Protein AF-0000000074023869 (afdb_homodimer)

Secondary structure (DSSP, 8-state):
-HHHHHHHHHHHHHHHHHHHHHHHHHHHIIIIIHHHHHHHHTSEESEEEEE-HHHHHHH-HHHHHHTTT-GGGS-HHHHHHHHHHHHHHHHHHHHHHHTSSHHHHHHHHHHHHHHHHHIIIIIS-GGGSHHHH--TTSS-TT-IIIIIIHHHHHHHHHHHHH-S-SSSHHHHHHHT-/-HHHHHHHHHHHHHHHHHHHHHHHHHHHIIIIIHHHHHHHHTSEESEEEEE-HHHHHHH-HHHHHHTTT-GGGS-HHHHHHHHHHHHHHHHHHHHHHHTSSHHHHHHHHHHHHHHHHHIIIIIS-GGGSHHHH--TTSS-TT-IIIIIIHHHHHHHHHHHHH-S-SSSHHHHHHHT-

InterPro domains:
  IPR032808 DoxX family [PF07681] (24-115)

Structure (mmCIF, N/CA/C/O backbone):
data_AF-0000000074023869-model_v1
#
loop_
_entity.id
_entity.type
_entity.pdbx_description
1 polymer DoxX
#
loop_
_atom_site.group_PDB
_atom_site.id
_atom_site.type_symbol
_atom_site.label_atom_id
_atom_site.label_alt_id
_atom_site.label_comp_id
_atom_site.label_asym_id
_atom_site.label_entity_id
_atom_site.label_seq_id
_atom_site.pdbx_PDB_ins_code
_atom_site.Cartn_x
_atom_site.Cartn_y
_atom_site.Cartn_z
_atom_site.occupancy
_atom_site.B_iso_or_equiv
_atom_site.auth_seq_id
_atom_site.auth_comp_id
_atom_site.auth_asym_id
_atom_site.auth_atom_id
_atom_site.pdbx_PDB_model_num
ATOM 1 N N . MET A 1 1 ? -28.094 16.984 14.188 1 59.75 1 MET A N 1
ATOM 2 C CA . MET A 1 1 ? -26.672 16.922 13.883 1 59.75 1 MET A CA 1
ATOM 3 C C . MET A 1 1 ? -26.172 15.484 13.852 1 59.75 1 MET A C 1
ATOM 5 O O . MET A 1 1 ? -25.5 15.07 12.914 1 59.75 1 MET A O 1
ATOM 9 N N . ILE A 1 2 ? -26.75 14.789 14.742 1 75.12 2 ILE A N 1
ATOM 10 C CA . ILE A 1 2 ? -26.391 13.375 14.852 1 75.12 2 ILE A CA 1
ATOM 11 C C . ILE A 1 2 ? -27.062 12.594 13.727 1 75.12 2 ILE A C 1
ATOM 13 O O . ILE A 1 2 ? -26.422 11.734 13.102 1 75.12 2 ILE A O 1
ATOM 17 N N . ALA A 1 3 ? -28.172 13.148 13.305 1 84 3 ALA A N 1
ATOM 18 C CA . ALA A 1 3 ? -28.906 12.43 12.266 1 84 3 ALA A CA 1
ATOM 19 C C . ALA A 1 3 ? -28.234 12.617 10.906 1 84 3 ALA A C 1
ATOM 21 O O . ALA A 1 3 ? -28.141 11.672 10.117 1 84 3 ALA A O 1
ATOM 22 N N . LEU A 1 4 ? -27.891 13.82 10.711 1 88.44 4 LEU A N 1
ATOM 23 C CA . LEU A 1 4 ? -27.219 14.125 9.445 1 88.44 4 LEU A CA 1
ATOM 24 C C . LEU A 1 4 ? -25.891 13.375 9.336 1 88.44 4 LEU A C 1
ATOM 26 O O . LEU A 1 4 ? -25.562 12.836 8.281 1 88.44 4 LEU A O 1
ATOM 30 N N . TYR A 1 5 ? -25.141 13.359 10.328 1 85.62 5 TYR A N 1
ATOM 31 C CA . TYR A 1 5 ? -23.875 12.633 10.336 1 85.62 5 TYR A CA 1
ATOM 32 C C . TYR A 1 5 ? -24.094 11.156 10.039 1 85.62 5 TYR A C 1
ATOM 34 O O . TYR A 1 5 ? -23.375 10.562 9.234 1 85.62 5 TYR A O 1
ATOM 42 N N . ASP A 1 6 ? -25.094 10.602 10.656 1 87.38 6 ASP A N 1
ATOM 43 C CA . ASP A 1 6 ? -25.375 9.18 10.461 1 87.38 6 ASP A CA 1
ATOM 44 C C . ASP A 1 6 ? -25.766 8.891 9.016 1 87.38 6 ASP A C 1
ATOM 46 O O . ASP A 1 6 ? -25.391 7.859 8.453 1 87.38 6 ASP A O 1
ATOM 50 N N . ARG A 1 7 ? -26.469 9.812 8.477 1 92.69 7 ARG A N 1
ATOM 51 C CA . ARG A 1 7 ? -26.891 9.641 7.09 1 92.69 7 ARG A CA 1
ATOM 52 C C . ARG A 1 7 ? -25.688 9.68 6.148 1 92.69 7 ARG A C 1
ATOM 54 O O . ARG A 1 7 ? -25.578 8.859 5.238 1 92.69 7 ARG A O 1
ATOM 61 N N . ILE A 1 8 ? -24.859 10.656 6.387 1 93 8 ILE A N 1
ATOM 62 C CA . ILE A 1 8 ? -23.672 10.797 5.547 1 93 8 ILE A CA 1
ATOM 63 C C . ILE A 1 8 ? -22.75 9.586 5.734 1 93 8 ILE A C 1
ATOM 65 O O . ILE A 1 8 ? -22.281 9.008 4.758 1 93 8 ILE A O 1
ATOM 69 N N . ALA A 1 9 ? -22.578 9.18 6.945 1 91.19 9 ALA A N 1
ATOM 70 C CA . ALA A 1 9 ? -21.75 8.031 7.254 1 91.19 9 ALA A CA 1
ATOM 71 C C . ALA A 1 9 ? -22.281 6.762 6.59 1 91.19 9 ALA A C 1
ATOM 73 O O . ALA A 1 9 ? -21.516 5.957 6.059 1 91.19 9 ALA A O 1
ATOM 74 N N . ASN A 1 10 ? -23.578 6.617 6.625 1 91.88 10 ASN A N 1
ATOM 75 C CA . ASN A 1 10 ? -24.203 5.449 6.008 1 91.88 10 ASN A CA 1
ATOM 76 C C . ASN A 1 10 ? -24.047 5.473 4.488 1 91.88 10 ASN A C 1
ATOM 78 O O . ASN A 1 10 ? -23.828 4.434 3.865 1 91.88 10 ASN A O 1
ATOM 82 N N . ALA A 1 11 ? -24.203 6.625 3.949 1 94.56 11 ALA A N 1
ATOM 83 C CA . ALA A 1 11 ? -24.031 6.766 2.504 1 94.56 11 ALA A CA 1
ATOM 84 C C . ALA A 1 11 ? -22.594 6.461 2.088 1 94.56 11 ALA A C 1
ATOM 86 O O . ALA A 1 11 ? -22.359 5.805 1.071 1 94.56 11 ALA A O 1
ATOM 87 N N . LEU A 1 12 ? -21.672 6.934 2.84 1 94.44 12 LEU A N 1
ATOM 88 C CA . LEU A 1 12 ? -20.266 6.664 2.572 1 94.44 12 LEU A CA 1
ATOM 89 C C . LEU A 1 12 ? -19.969 5.176 2.701 1 94.44 12 LEU A C 1
ATOM 91 O O . LEU A 1 12 ? -19.297 4.598 1.843 1 94.44 12 LEU A O 1
ATOM 95 N N . ASN A 1 13 ? -20.516 4.605 3.711 1 91.88 13 ASN A N 1
ATOM 96 C CA . ASN A 1 13 ? -20.328 3.172 3.906 1 91.88 13 ASN A CA 1
ATOM 97 C C . ASN A 1 13 ? -20.891 2.363 2.742 1 91.88 13 ASN A C 1
ATOM 99 O O . ASN A 1 13 ? -20.266 1.395 2.297 1 91.88 13 ASN A O 1
ATOM 103 N N . ALA A 1 14 ? -22 2.752 2.256 1 93.12 14 ALA A N 1
ATOM 104 C CA . ALA A 1 14 ? -22.609 2.08 1.113 1 93.12 14 ALA A CA 1
ATOM 105 C C . ALA A 1 14 ? -21.766 2.264 -0.148 1 93.12 14 ALA A C 1
ATOM 107 O O . ALA A 1 14 ? -21.609 1.33 -0.937 1 93.12 14 ALA A O 1
ATOM 108 N N . SER A 1 15 ? -21.234 3.402 -0.323 1 95.94 15 SER A N 1
ATOM 109 C CA . SER A 1 15 ? -20.422 3.684 -1.497 1 95.94 15 SER A CA 1
ATOM 110 C C . SER A 1 15 ? -19.141 2.857 -1.487 1 95.94 15 SER A C 1
ATOM 112 O O . SER A 1 15 ? -18.594 2.537 -2.545 1 95.94 15 SER A O 1
ATOM 114 N N . ALA A 1 16 ? -18.688 2.506 -0.304 1 96.62 16 ALA A N 1
ATOM 115 C CA . ALA A 1 16 ? -17.469 1.717 -0.149 1 96.62 16 ALA A CA 1
ATOM 116 C C . ALA A 1 16 ? -17.609 0.363 -0.841 1 96.62 16 ALA A C 1
ATOM 118 O O . ALA A 1 16 ? -16.609 -0.21 -1.29 1 96.62 16 ALA A O 1
ATOM 119 N N . ASN A 1 17 ? -18.812 -0.118 -0.999 1 95.12 17 ASN A N 1
ATOM 120 C CA . ASN A 1 17 ? -19.047 -1.423 -1.609 1 95.12 17 ASN A CA 1
ATOM 121 C C . ASN A 1 17 ? -18.625 -1.437 -3.076 1 95.12 17 ASN A C 1
ATOM 123 O O . ASN A 1 17 ? -18.219 -2.475 -3.602 1 95.12 17 ASN A O 1
ATOM 127 N N . GLY A 1 18 ? -18.75 -0.363 -3.711 1 97.06 18 GLY A N 1
ATOM 128 C CA . GLY A 1 18 ? -18.328 -0.262 -5.102 1 97.06 18 GLY A CA 1
ATOM 129 C C . GLY A 1 18 ? -16.953 0.351 -5.27 1 97.06 18 GLY A C 1
ATOM 130 O O . GLY A 1 18 ? -16.156 -0.116 -6.082 1 97.06 18 GLY A O 1
ATOM 131 N N . ILE A 1 19 ? -16.688 1.328 -4.473 1 98.5 19 ILE A N 1
ATOM 132 C CA . ILE A 1 19 ? -15.492 2.146 -4.676 1 98.5 19 ILE A CA 1
ATOM 133 C C . ILE A 1 19 ? -14.25 1.37 -4.242 1 98.5 19 ILE A C 1
ATOM 135 O O . ILE A 1 19 ? -13.25 1.325 -4.969 1 98.5 19 ILE A O 1
ATOM 139 N N . LEU A 1 20 ? -14.289 0.721 -3.119 1 98.75 20 LEU A N 1
ATOM 140 C CA . LEU A 1 20 ? -13.078 0.145 -2.543 1 98.75 20 LEU A CA 1
ATOM 141 C C . LEU A 1 20 ? -12.57 -1.021 -3.389 1 98.75 20 LEU A C 1
ATOM 143 O O . LEU A 1 20 ? -11.383 -1.088 -3.717 1 98.75 20 LEU A O 1
ATOM 147 N N . PRO A 1 21 ? -13.492 -1.963 -3.762 1 98.56 21 PRO A N 1
ATOM 148 C CA . PRO A 1 21 ? -12.969 -3.039 -4.602 1 98.56 21 PRO A CA 1
ATOM 149 C C . PRO A 1 21 ? -12.484 -2.543 -5.965 1 98.56 21 PRO A C 1
ATOM 151 O O . PRO A 1 21 ? -11.484 -3.041 -6.488 1 98.56 21 PRO A O 1
ATOM 154 N N . THR A 1 22 ? -13.164 -1.577 -6.559 1 98.75 22 THR A N 1
ATOM 155 C CA . THR A 1 22 ? -12.742 -1.018 -7.836 1 98.75 22 THR A CA 1
ATOM 156 C C . THR A 1 22 ? -11.391 -0.326 -7.711 1 98.75 22 THR A C 1
ATOM 158 O O . THR A 1 22 ? -10.508 -0.518 -8.547 1 98.75 22 THR A O 1
ATOM 161 N N . LEU A 1 23 ? -11.234 0.45 -6.6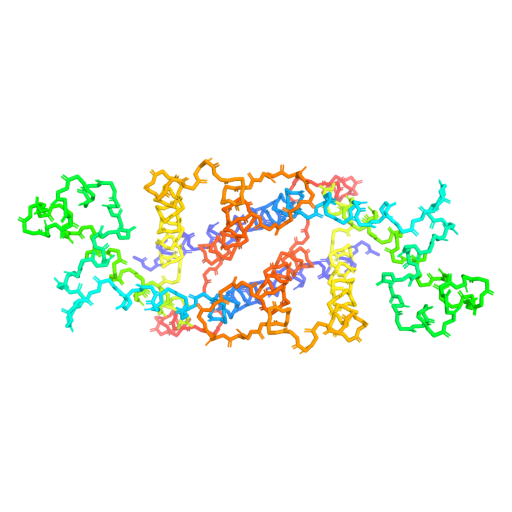6 1 98.81 23 LEU A N 1
ATOM 162 C CA . LEU A 1 23 ? -9.969 1.127 -6.398 1 98.81 23 LEU A CA 1
ATOM 163 C C . LEU A 1 23 ? -8.852 0.118 -6.164 1 98.81 23 LEU A C 1
ATOM 165 O O . LEU A 1 23 ? -7.746 0.281 -6.684 1 98.81 23 LEU A O 1
ATOM 169 N N . ALA A 1 24 ? -9.102 -0.892 -5.348 1 98.88 24 ALA A N 1
ATOM 170 C CA . ALA A 1 24 ? -8.117 -1.925 -5.051 1 98.88 24 ALA A CA 1
ATOM 171 C C . ALA A 1 24 ? -7.648 -2.625 -6.324 1 98.88 24 ALA A C 1
ATOM 173 O O . ALA A 1 24 ? -6.449 -2.828 -6.527 1 98.88 24 ALA A O 1
ATOM 174 N N . ARG A 1 25 ? -8.625 -2.967 -7.184 1 98.94 25 ARG A N 1
ATOM 175 C CA . ARG A 1 25 ? -8.266 -3.635 -8.43 1 98.94 25 ARG A CA 1
ATOM 176 C C . ARG A 1 25 ? -7.484 -2.703 -9.344 1 98.94 25 ARG A C 1
ATOM 178 O O . ARG A 1 25 ? -6.559 -3.137 -10.039 1 98.94 25 ARG A O 1
ATOM 185 N N . PHE A 1 26 ? -7.836 -1.473 -9.414 1 98.88 26 PHE A N 1
ATOM 186 C CA . PHE A 1 26 ? -7.125 -0.518 -10.25 1 98.88 26 PHE A CA 1
ATOM 187 C C . PHE A 1 26 ? -5.688 -0.344 -9.773 1 98.88 26 PHE A C 1
ATOM 189 O O . PHE A 1 26 ? -4.75 -0.394 -10.57 1 98.88 26 PHE A O 1
ATOM 196 N N . VAL A 1 27 ? -5.516 -0.101 -8.461 1 98.88 27 VAL A N 1
ATOM 197 C CA . VAL A 1 27 ? -4.176 0.099 -7.914 1 98.88 27 VAL A CA 1
ATOM 198 C C . VAL A 1 27 ? -3.344 -1.165 -8.109 1 98.88 27 VAL A C 1
ATOM 200 O O . VAL A 1 27 ? -2.16 -1.088 -8.453 1 98.88 27 VAL A O 1
ATOM 203 N N . PHE A 1 28 ? -3.959 -2.35 -7.902 1 98.94 28 PHE A N 1
ATOM 204 C CA . PHE A 1 28 ? -3.275 -3.609 -8.172 1 98.94 28 PHE A CA 1
ATOM 205 C C . PHE A 1 28 ? -2.811 -3.674 -9.617 1 98.94 28 PHE A C 1
ATOM 207 O O . PHE A 1 28 ? -1.644 -3.967 -9.891 1 98.94 28 PHE A O 1
ATOM 214 N N . ALA A 1 29 ? -3.723 -3.416 -10.547 1 98.94 29 ALA A N 1
ATOM 215 C CA . ALA A 1 29 ? -3.391 -3.477 -11.969 1 98.94 29 ALA A CA 1
ATOM 216 C C . ALA A 1 29 ? -2.268 -2.504 -12.312 1 98.94 29 ALA A C 1
ATOM 218 O O . ALA A 1 29 ? -1.309 -2.867 -13 1 98.94 29 ALA A O 1
ATOM 219 N N . ALA A 1 30 ? -2.387 -1.336 -11.812 1 98.88 30 ALA A N 1
ATOM 220 C CA . ALA A 1 30 ? -1.456 -0.262 -12.148 1 98.88 30 ALA A CA 1
ATOM 221 C C . ALA A 1 30 ? -0.064 -0.548 -11.594 1 98.88 30 ALA A C 1
ATOM 223 O O . ALA A 1 30 ? 0.942 -0.179 -12.203 1 98.88 30 ALA A O 1
ATOM 224 N N . THR A 1 31 ? 0.006 -1.248 -10.461 1 98.81 31 THR A N 1
ATOM 225 C CA . THR A 1 31 ? 1.287 -1.305 -9.766 1 98.81 31 THR A CA 1
ATOM 226 C C . THR A 1 31 ? 1.868 -2.715 -9.82 1 98.81 31 THR A C 1
ATOM 228 O O . THR A 1 31 ? 3.088 -2.891 -9.773 1 98.81 31 THR A O 1
ATOM 231 N N . LEU A 1 32 ? 0.972 -3.742 -9.898 1 98.88 32 LEU A N 1
ATOM 232 C CA . LEU A 1 32 ? 1.497 -5.066 -9.578 1 98.88 32 LEU A CA 1
ATOM 233 C C . LEU A 1 32 ? 1.243 -6.043 -10.719 1 98.88 32 LEU A C 1
ATOM 235 O O . LEU A 1 32 ? 1.886 -7.094 -10.797 1 98.88 32 LEU A O 1
ATOM 239 N N . LEU A 1 33 ? 0.301 -5.715 -11.633 1 98.88 33 LEU A N 1
ATOM 240 C CA . LEU A 1 33 ? -0.034 -6.66 -12.688 1 98.88 33 LEU A CA 1
ATOM 241 C C . LEU A 1 33 ? 1.212 -7.059 -13.477 1 98.88 33 LEU A C 1
ATOM 243 O O . LEU A 1 33 ? 1.579 -8.234 -13.5 1 98.88 33 LEU A O 1
ATOM 247 N N . PHE A 1 34 ? 1.875 -6.086 -14.016 1 98.75 34 PHE A N 1
ATOM 248 C CA . PHE A 1 34 ? 2.998 -6.395 -14.891 1 98.75 34 PHE A CA 1
ATOM 249 C C . PHE A 1 34 ? 4.238 -6.754 -14.086 1 98.75 34 PHE A C 1
ATOM 251 O O . PHE A 1 34 ? 5.172 -7.363 -14.602 1 98.75 34 PHE A O 1
ATOM 258 N N . TYR A 1 35 ? 4.332 -6.383 -12.82 1 98.69 35 TYR A N 1
ATOM 259 C CA . TYR A 1 35 ? 5.371 -6.887 -11.93 1 98.69 35 TYR A CA 1
ATOM 260 C C . TYR A 1 35 ? 5.344 -8.406 -11.859 1 98.69 35 TYR A C 1
ATOM 262 O O . TYR A 1 35 ? 6.367 -9.062 -12.062 1 98.69 35 TYR A O 1
ATOM 270 N N . PHE A 1 36 ? 4.137 -8.945 -11.625 1 98.81 36 PHE A N 1
ATOM 271 C CA . PHE A 1 36 ? 4.008 -10.391 -11.492 1 98.81 36 PHE A CA 1
ATOM 272 C C . PHE A 1 36 ? 4.164 -11.078 -12.844 1 98.81 36 PHE A C 1
ATOM 274 O O . PHE A 1 36 ? 4.773 -12.148 -12.938 1 98.81 36 PHE A O 1
ATOM 281 N N . TRP A 1 37 ? 3.629 -10.516 -13.859 1 98.75 37 TRP A N 1
ATOM 282 C CA . TRP A 1 37 ? 3.736 -11.125 -15.18 1 98.75 37 TRP A CA 1
ATOM 283 C C . TRP A 1 37 ? 5.184 -11.133 -15.664 1 98.75 37 TRP A C 1
ATOM 285 O O . TRP A 1 37 ? 5.637 -12.094 -16.281 1 98.75 37 TRP A O 1
ATOM 295 N N . ASN A 1 38 ? 5.906 -10.039 -15.453 1 98.38 38 ASN A N 1
ATOM 296 C CA . ASN A 1 38 ? 7.328 -10 -15.789 1 98.38 38 ASN A CA 1
ATOM 297 C C . ASN A 1 38 ? 8.117 -11.039 -15 1 98.38 38 ASN A C 1
ATOM 299 O O . ASN A 1 38 ? 8.977 -11.727 -15.547 1 98.38 38 ASN A O 1
ATOM 303 N N . SER A 1 39 ? 7.863 -11.086 -13.727 1 98 39 SER A N 1
ATOM 304 C CA . SER A 1 39 ? 8.5 -12.102 -12.891 1 98 39 SER A CA 1
ATOM 305 C C . SER A 1 39 ? 8.242 -13.508 -13.43 1 98 39 SER A C 1
ATOM 307 O O . SER A 1 39 ? 9.164 -14.32 -13.523 1 98 39 SER A O 1
ATOM 309 N N . ALA A 1 40 ? 7 -13.797 -13.781 1 98.19 40 ALA A N 1
ATOM 310 C CA . ALA A 1 40 ? 6.648 -15.094 -14.352 1 98.19 40 ALA A CA 1
ATOM 311 C C . ALA A 1 40 ? 7.43 -15.359 -15.633 1 98.19 40 ALA A C 1
ATOM 313 O O . ALA A 1 40 ? 7.898 -16.469 -15.859 1 98.19 40 ALA A O 1
ATOM 314 N N . GLY A 1 41 ? 7.59 -14.352 -16.422 1 97.94 41 GLY A N 1
ATOM 315 C CA . GLY A 1 41 ? 8.258 -14.484 -17.719 1 97.94 41 GLY A CA 1
ATOM 316 C C . GLY A 1 41 ? 9.719 -14.883 -17.594 1 97.94 41 GLY A C 1
ATOM 317 O O . GLY A 1 41 ? 10.273 -15.508 -18.5 1 97.94 41 GLY A O 1
ATOM 318 N N . THR A 1 42 ? 10.328 -14.617 -16.531 1 97 42 THR A N 1
ATOM 319 C CA . THR A 1 42 ? 11.742 -14.922 -16.328 1 97 42 THR A CA 1
ATOM 320 C C . THR A 1 42 ? 11.922 -16.359 -15.844 1 97 42 THR A C 1
ATOM 322 O O . THR A 1 42 ? 13.055 -16.828 -15.719 1 97 42 THR A O 1
ATOM 325 N N . LYS A 1 43 ? 10.828 -17.094 -15.57 1 97.75 43 LYS A N 1
ATOM 326 C CA . LYS A 1 43 ? 10.961 -18.344 -14.828 1 97.75 43 LYS A CA 1
ATOM 327 C C . LYS A 1 43 ? 10.938 -19.547 -15.773 1 97.75 43 LYS A C 1
ATOM 329 O O . LYS A 1 43 ? 11.273 -20.656 -15.375 1 97.75 43 LYS A O 1
ATOM 334 N N . TRP A 1 44 ? 10.516 -19.234 -17.016 1 96.44 44 TRP A N 1
ATOM 335 C CA . TRP A 1 44 ? 10.32 -20.406 -17.859 1 96.44 44 TRP A CA 1
ATOM 336 C C . TRP A 1 44 ? 10.992 -20.234 -19.219 1 96.44 44 TRP A C 1
ATOM 338 O O . TRP A 1 44 ? 11.367 -19.109 -19.594 1 96.44 44 TRP A O 1
ATOM 348 N N . ASP A 1 45 ? 11.258 -21.375 -19.844 1 95.25 45 ASP A N 1
ATOM 349 C CA . ASP A 1 45 ? 11.875 -21.438 -21.172 1 95.25 45 ASP A CA 1
ATOM 350 C C . ASP A 1 45 ? 10.938 -22.078 -22.188 1 95.25 45 ASP A C 1
ATOM 352 O O . ASP A 1 45 ? 10.711 -23.281 -22.156 1 95.25 45 ASP A O 1
ATOM 356 N N . GLY A 1 46 ? 10.359 -21.266 -23.062 1 94.25 46 GLY A N 1
ATOM 357 C CA . GLY A 1 46 ? 9.453 -21.766 -24.094 1 94.25 46 GLY A CA 1
ATOM 358 C C . GLY A 1 46 ? 8 -21.781 -23.656 1 94.25 46 GLY A C 1
ATOM 359 O O . GLY A 1 46 ? 7.152 -21.141 -24.266 1 94.25 46 GLY A O 1
ATOM 360 N N . THR A 1 47 ? 7.773 -22.641 -22.578 1 96.19 47 THR A N 1
ATOM 361 C CA . THR A 1 47 ? 6.418 -22.719 -22.031 1 96.19 47 THR A CA 1
ATOM 362 C C . THR A 1 47 ? 6.426 -22.578 -20.516 1 96.19 47 THR A C 1
ATOM 364 O O . THR A 1 47 ? 7.449 -22.828 -19.875 1 96.19 47 THR A O 1
ATOM 367 N N . PRO A 1 48 ? 5.234 -22.297 -19.953 1 95.56 48 PRO A N 1
ATOM 368 C CA . PRO A 1 48 ? 5.156 -22.188 -18.484 1 95.56 48 PRO A CA 1
ATOM 369 C C . PRO A 1 48 ? 5.34 -23.547 -17.797 1 95.56 48 PRO A C 1
ATOM 371 O O . PRO A 1 48 ? 5.484 -23.594 -16.562 1 95.56 48 PRO A O 1
ATOM 374 N N . PHE A 1 49 ? 5.426 -24.625 -18.516 1 97.44 49 PHE A N 1
ATOM 375 C CA . PHE A 1 49 ? 5.59 -25.953 -17.938 1 97.44 49 PHE A CA 1
ATOM 376 C C . PHE A 1 49 ? 7.039 -26.406 -18.031 1 97.44 49 PHE A C 1
ATOM 378 O O . PHE A 1 49 ? 7.387 -27.5 -17.562 1 97.44 49 PHE A O 1
ATOM 385 N N . SER A 1 50 ? 7.859 -25.562 -18.625 1 97.44 50 SER A N 1
ATOM 386 C CA . SER A 1 50 ? 9.281 -25.844 -18.75 1 97.44 50 SER A CA 1
ATOM 387 C C . SER A 1 50 ? 10.117 -24.797 -18.016 1 97.44 50 SER A C 1
ATOM 389 O O . SER A 1 50 ? 10.695 -23.906 -18.625 1 97.44 50 SER A O 1
ATOM 391 N N . PRO A 1 51 ? 10.188 -24.969 -16.688 1 97.5 51 PRO A N 1
ATOM 392 C CA . PRO A 1 51 ? 10.961 -23.984 -15.93 1 97.5 51 PRO A CA 1
ATOM 393 C C . PRO A 1 51 ? 12.422 -23.922 -16.359 1 97.5 51 PRO A C 1
ATOM 395 O O . PRO A 1 51 ? 13.031 -24.953 -16.672 1 97.5 51 PRO A O 1
ATOM 398 N N . GLY A 1 52 ? 12.961 -22.719 -16.484 1 97.31 52 GLY A N 1
ATOM 399 C CA . GLY A 1 52 ? 14.383 -22.5 -16.734 1 97.31 52 GLY A CA 1
ATOM 400 C C . GLY A 1 52 ? 15.195 -22.344 -15.461 1 97.31 52 GLY A C 1
ATOM 401 O O . GLY A 1 52 ? 14.648 -22.406 -14.359 1 97.31 52 GLY A O 1
ATOM 402 N N . VAL A 1 53 ? 16.531 -22.203 -15.672 1 96.56 53 VAL A N 1
ATOM 403 C CA . VAL A 1 53 ? 17.438 -22.047 -14.547 1 96.56 53 VAL A CA 1
ATOM 404 C C . VAL A 1 53 ? 16.984 -20.891 -13.664 1 96.56 53 VAL A C 1
ATOM 406 O O . VAL A 1 53 ? 17.031 -20.984 -12.438 1 96.56 53 VAL A O 1
ATOM 409 N N . GLY A 1 54 ? 16.5 -19.859 -14.266 1 95.94 54 GLY A N 1
ATOM 410 C CA . GLY A 1 54 ? 16.031 -18.688 -13.531 1 95.94 54 GLY A CA 1
ATOM 411 C C . GLY A 1 54 ? 14.859 -18.984 -12.625 1 95.94 54 GLY A C 1
ATOM 412 O O . GLY A 1 54 ? 14.805 -18.5 -11.492 1 95.94 54 GLY A O 1
ATOM 413 N N . GLY A 1 55 ? 13.953 -19.766 -13.094 1 97.75 55 GLY A N 1
ATOM 414 C CA . GLY A 1 55 ? 12.781 -20.125 -12.297 1 97.75 55 GLY A CA 1
ATOM 415 C C . GLY A 1 55 ? 13.117 -20.922 -11.055 1 97.75 55 GLY A C 1
ATOM 416 O O . GLY A 1 55 ? 12.68 -20.578 -9.953 1 97.75 55 GLY A O 1
ATOM 417 N N . TYR A 1 56 ? 13.938 -21.953 -11.258 1 98.06 56 TYR A N 1
ATOM 418 C CA . TYR A 1 56 ? 14.352 -22.766 -10.133 1 98.06 56 TYR A CA 1
ATOM 419 C C . TYR A 1 56 ? 15.164 -21.938 -9.133 1 98.06 56 TYR A C 1
ATOM 421 O O . TYR A 1 56 ? 14.992 -22.078 -7.922 1 98.06 56 TY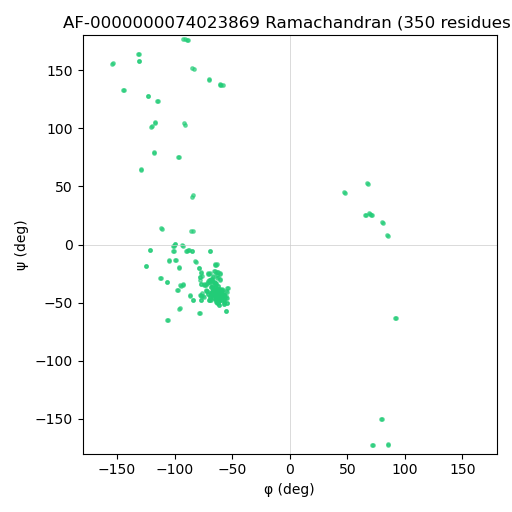R A O 1
ATOM 429 N N . ALA A 1 57 ? 16.047 -21.062 -9.648 1 97.62 57 ALA A N 1
ATOM 430 C CA . ALA A 1 57 ? 16.922 -20.266 -8.781 1 97.62 57 ALA A CA 1
ATOM 431 C C . ALA A 1 57 ? 16.109 -19.234 -7.996 1 97.62 57 ALA A C 1
ATOM 433 O O . ALA A 1 57 ? 16.438 -18.922 -6.852 1 97.62 57 ALA A O 1
ATOM 434 N N . GLN A 1 58 ? 15.055 -18.734 -8.562 1 97.38 58 GLN A N 1
ATOM 435 C CA . GLN A 1 58 ? 14.227 -17.719 -7.91 1 97.38 58 GLN A CA 1
ATOM 436 C C . GLN A 1 58 ? 13.398 -18.312 -6.781 1 97.38 58 GLN A C 1
ATOM 438 O O . GLN A 1 58 ? 13.172 -17.672 -5.758 1 97.38 58 GLN A O 1
ATOM 443 N N . ILE A 1 59 ? 13 -19.5 -7 1 97.69 59 ILE A N 1
ATOM 444 C CA . ILE A 1 59 ? 12.078 -20.125 -6.051 1 97.69 59 ILE A CA 1
ATOM 445 C C . ILE A 1 59 ? 12.859 -20.953 -5.043 1 97.69 59 ILE A C 1
ATOM 447 O O . ILE A 1 59 ? 12.5 -21.016 -3.863 1 97.69 59 ILE A O 1
ATOM 451 N N . PHE A 1 60 ? 13.953 -21.594 -5.492 1 97.81 60 PHE A N 1
ATOM 452 C CA . PHE A 1 60 ? 14.781 -22.438 -4.652 1 97.81 60 PHE A CA 1
ATOM 453 C C . PHE A 1 60 ? 16.25 -22.062 -4.777 1 97.81 60 PHE A C 1
ATOM 455 O O . PHE A 1 60 ? 17.078 -22.875 -5.172 1 97.81 60 PHE A O 1
ATOM 462 N N . PRO A 1 61 ? 16.578 -20.828 -4.336 1 97.31 61 PRO A N 1
ATOM 463 C CA . PRO A 1 61 ? 17.953 -20.375 -4.543 1 97.31 61 PRO A CA 1
ATOM 464 C C . PRO A 1 61 ? 18.969 -21.266 -3.852 1 97.31 61 PRO A C 1
ATOM 466 O O . PRO A 1 61 ? 20.016 -21.578 -4.434 1 97.31 61 PRO A O 1
ATOM 469 N N . LYS A 1 62 ? 18.766 -21.734 -2.68 1 96.69 62 LYS A N 1
ATOM 470 C CA . LYS A 1 62 ? 19.734 -22.547 -1.932 1 96.69 62 LYS A CA 1
ATOM 471 C C . LYS A 1 62 ? 19.875 -23.938 -2.535 1 96.69 62 LYS A C 1
ATOM 473 O O . LYS A 1 62 ? 20.984 -24.469 -2.621 1 96.69 62 LYS A O 1
ATOM 478 N N . ALA A 1 63 ? 18.75 -24.516 -2.9 1 97.81 63 ALA A N 1
ATOM 479 C CA . ALA A 1 63 ? 18.781 -25.828 -3.537 1 97.81 63 ALA A CA 1
ATOM 480 C C . ALA A 1 63 ? 19.562 -25.766 -4.852 1 97.81 63 ALA A C 1
ATOM 482 O O . ALA A 1 63 ? 20.344 -26.672 -5.152 1 97.81 63 ALA A O 1
ATOM 483 N N . MET A 1 64 ? 19.344 -24.734 -5.59 1 98.19 64 MET A N 1
ATOM 484 C CA . MET A 1 64 ? 20.031 -24.594 -6.871 1 98.19 64 MET A CA 1
ATOM 485 C C . MET A 1 64 ? 21.531 -24.375 -6.668 1 98.19 64 MET A C 1
ATOM 487 O O . MET A 1 64 ? 22.344 -24.922 -7.414 1 98.19 64 MET A O 1
ATOM 491 N N . GLU A 1 65 ? 21.781 -23.578 -5.723 1 97.31 65 GLU A N 1
ATOM 492 C CA . GLU A 1 65 ? 23.188 -23.375 -5.391 1 97.31 65 GLU A CA 1
ATOM 493 C C . GLU A 1 65 ? 23.859 -24.703 -5.016 1 97.31 65 GLU A C 1
ATOM 495 O O . GLU A 1 65 ? 24.969 -24.984 -5.445 1 97.31 65 GLU A O 1
ATOM 500 N N . ALA A 1 66 ? 23.234 -25.469 -4.273 1 97.62 66 ALA A N 1
ATOM 501 C CA . ALA A 1 66 ? 23.766 -26.719 -3.762 1 97.62 66 ALA A CA 1
ATOM 502 C C . ALA A 1 66 ? 24.062 -27.703 -4.902 1 97.62 66 ALA A C 1
ATOM 504 O O . ALA A 1 66 ? 24.953 -28.531 -4.789 1 97.62 66 ALA A O 1
ATOM 505 N N . VAL A 1 67 ? 23.391 -27.531 -6.02 1 97.94 67 VAL A N 1
ATOM 506 C CA . VAL A 1 67 ? 23.562 -28.484 -7.109 1 97.94 67 VAL A CA 1
ATOM 507 C C . VAL A 1 67 ? 24.297 -27.828 -8.273 1 97.94 67 VAL A C 1
ATOM 509 O O . VAL A 1 67 ? 24.266 -28.312 -9.398 1 97.94 67 VAL A O 1
ATOM 512 N N . GLY A 1 68 ? 24.875 -26.688 -8.008 1 97.81 68 GLY A N 1
ATOM 513 C CA . GLY A 1 68 ? 25.672 -25.984 -9.016 1 97.81 68 GLY A CA 1
ATOM 514 C C . GLY A 1 68 ? 24.844 -25.5 -10.188 1 97.81 68 GLY A C 1
ATOM 515 O O . GLY A 1 68 ? 25.297 -25.531 -11.336 1 97.81 68 GLY A O 1
ATOM 516 N N . TYR A 1 69 ? 23.516 -25.281 -9.922 1 97.44 69 TYR A N 1
ATOM 517 C CA . TYR A 1 69 ? 22.594 -24.719 -10.891 1 97.44 69 TYR A CA 1
ATOM 518 C C . TYR A 1 69 ? 22.328 -25.703 -12.031 1 97.44 69 TYR A C 1
ATOM 520 O O . TYR A 1 69 ? 22.062 -25.297 -13.156 1 97.44 69 TYR A O 1
ATOM 528 N N . ASP A 1 70 ? 22.484 -26.984 -11.695 1 97.88 70 ASP A N 1
ATOM 529 C CA . ASP A 1 70 ? 22.125 -28.062 -12.609 1 97.88 70 ASP A CA 1
ATOM 530 C C . ASP A 1 70 ? 20.688 -28.516 -12.398 1 97.88 70 ASP A C 1
ATOM 532 O O . ASP A 1 70 ? 20.406 -29.328 -11.523 1 97.88 70 ASP A O 1
ATOM 536 N N . ILE A 1 71 ? 19.812 -28.094 -13.266 1 96.75 71 ILE A N 1
ATOM 537 C CA . ILE A 1 71 ? 18.375 -28.312 -13.133 1 96.75 71 ILE A CA 1
ATOM 538 C C . ILE A 1 71 ? 18.078 -29.812 -13.148 1 96.75 71 ILE A C 1
ATOM 540 O O . ILE A 1 71 ? 17.078 -30.266 -12.602 1 96.75 71 ILE A O 1
ATOM 544 N N . SER A 1 72 ? 18.938 -30.578 -13.812 1 96.94 72 SER A N 1
ATOM 545 C CA . SER A 1 72 ? 18.703 -32 -13.938 1 96.94 72 SER A CA 1
ATOM 546 C C . SER A 1 72 ? 18.734 -32.688 -12.578 1 96.94 72 SER A C 1
ATOM 548 O O . SER A 1 72 ? 18.281 -33.844 -12.438 1 96.94 72 SER A O 1
ATOM 550 N N . GLN A 1 73 ? 19.297 -32.031 -11.602 1 97.75 73 GLN A N 1
ATOM 551 C CA . GLN A 1 73 ? 19.422 -32.625 -10.266 1 97.75 73 GLN A CA 1
ATOM 552 C C . GLN A 1 73 ? 18.234 -32.25 -9.391 1 97.75 73 GLN A C 1
ATOM 554 O O . GLN A 1 73 ? 18.156 -32.656 -8.227 1 97.75 73 GLN A O 1
ATOM 559 N N . MET A 1 74 ? 17.281 -31.453 -9.883 1 97.69 74 MET A N 1
ATOM 560 C CA . MET A 1 74 ? 16.078 -31.062 -9.141 1 97.69 74 MET A CA 1
ATOM 561 C C . MET A 1 74 ? 15 -32.125 -9.242 1 97.69 74 MET A C 1
ATOM 563 O O . MET A 1 74 ? 14.93 -32.844 -10.242 1 97.69 74 MET A O 1
ATOM 567 N N . SER A 1 75 ? 14.102 -32.281 -8.25 1 98 75 SER A N 1
ATOM 568 C CA . SER A 1 75 ? 13.086 -33.312 -8.188 1 98 75 SER A CA 1
ATOM 569 C C . SER A 1 75 ? 11.797 -32.875 -8.859 1 98 75 SER A C 1
ATOM 571 O O . SER A 1 75 ? 11.656 -31.719 -9.242 1 98 75 SER A O 1
ATOM 573 N N . ILE A 1 76 ? 10.852 -33.781 -8.922 1 97.94 76 ILE A N 1
ATOM 574 C CA . ILE A 1 76 ? 9.539 -33.5 -9.492 1 97.94 76 ILE A CA 1
ATOM 575 C C . ILE A 1 76 ? 8.789 -32.5 -8.594 1 97.94 76 ILE A C 1
ATOM 577 O O . ILE A 1 76 ? 8 -31.688 -9.086 1 97.94 76 ILE A O 1
ATOM 581 N N . PHE A 1 77 ? 9.094 -32.562 -7.32 1 98.25 77 PHE A N 1
ATOM 582 C CA . PHE A 1 77 ? 8.484 -31.609 -6.395 1 98.25 77 PHE A CA 1
ATOM 583 C C . PHE A 1 77 ? 8.898 -30.188 -6.734 1 98.25 77 PHE A C 1
ATOM 585 O O . PHE A 1 77 ? 8.055 -29.281 -6.805 1 98.25 77 PHE A O 1
ATOM 592 N N . HIS A 1 78 ? 10.211 -30 -6.969 1 98.38 78 HIS A N 1
ATOM 593 C CA . HIS A 1 78 ? 10.703 -28.688 -7.328 1 98.38 78 HIS A CA 1
ATOM 594 C C . HIS A 1 78 ? 10.062 -28.188 -8.617 1 98.38 78 HIS A C 1
ATOM 596 O O . HIS A 1 78 ? 9.641 -27.031 -8.703 1 98.38 78 HIS A O 1
ATOM 602 N N . TRP A 1 79 ? 9.984 -29.031 -9.594 1 98.19 79 TRP A N 1
ATOM 603 C CA . TRP A 1 79 ? 9.336 -28.688 -10.859 1 98.19 79 TRP A CA 1
ATOM 604 C C . TRP A 1 79 ? 7.891 -28.25 -10.625 1 98.19 79 TRP A C 1
ATOM 606 O O . TRP A 1 79 ? 7.465 -27.203 -11.117 1 98.19 79 TRP A O 1
ATOM 616 N N . ALA A 1 80 ? 7.184 -29.016 -9.844 1 98.5 80 ALA A N 1
ATOM 617 C CA . ALA A 1 80 ? 5.766 -28.75 -9.617 1 98.5 80 ALA A CA 1
ATOM 618 C C . ALA A 1 80 ? 5.562 -27.406 -8.945 1 98.5 80 ALA A C 1
ATOM 620 O O . ALA A 1 80 ? 4.645 -26.656 -9.297 1 98.5 80 ALA A O 1
ATOM 621 N N . VAL A 1 81 ? 6.418 -27.109 -8.047 1 98.19 81 VAL A N 1
ATOM 622 C CA . VAL A 1 81 ? 6.301 -25.859 -7.301 1 98.19 81 VAL A CA 1
ATOM 623 C C . VAL A 1 81 ? 6.605 -24.672 -8.227 1 98.19 81 VAL A C 1
ATOM 625 O O . VAL A 1 81 ? 5.883 -23.672 -8.219 1 98.19 81 VAL A O 1
ATOM 628 N N . VAL A 1 82 ? 7.652 -24.797 -9.008 1 98.5 82 VAL A N 1
ATOM 629 C CA . VAL A 1 82 ? 8.023 -23.703 -9.914 1 98.5 82 VAL A CA 1
ATOM 630 C C . VAL A 1 82 ? 6.922 -23.5 -10.945 1 98.5 82 VAL A C 1
ATOM 632 O O . VAL A 1 82 ? 6.531 -22.359 -11.219 1 98.5 82 VAL A O 1
ATOM 635 N N . VAL A 1 83 ? 6.41 -24.578 -11.477 1 98.56 83 VAL A N 1
ATOM 636 C CA . VAL A 1 83 ? 5.352 -24.484 -12.477 1 98.56 83 VAL A CA 1
ATOM 637 C C . VAL A 1 83 ? 4.098 -23.875 -11.852 1 98.56 83 VAL A C 1
ATOM 639 O O . VAL A 1 83 ? 3.494 -22.969 -12.414 1 98.56 83 VAL A O 1
ATOM 642 N N . ALA A 1 84 ? 3.766 -24.328 -10.688 1 98.5 84 ALA A N 1
ATOM 643 C CA . ALA A 1 84 ? 2.592 -23.797 -9.992 1 98.5 84 ALA A CA 1
ATOM 644 C C . ALA A 1 84 ? 2.752 -22.312 -9.703 1 98.5 84 ALA A C 1
ATOM 646 O O . ALA A 1 84 ? 1.813 -21.531 -9.883 1 98.5 84 ALA A O 1
ATOM 647 N N . GLY A 1 85 ? 3.936 -21.938 -9.234 1 98.38 85 GLY A N 1
ATOM 648 C CA . GLY A 1 85 ? 4.199 -20.531 -8.969 1 98.38 85 GLY A CA 1
ATOM 649 C C . GLY A 1 85 ? 4.117 -19.656 -10.211 1 98.38 85 GLY A C 1
ATOM 650 O O . GLY A 1 85 ? 3.521 -18.578 -10.18 1 98.38 85 GLY A O 1
ATOM 651 N N . THR A 1 86 ? 4.691 -20.156 -11.242 1 98.56 86 THR A N 1
ATOM 652 C CA . THR A 1 86 ? 4.691 -19.438 -12.508 1 98.56 86 THR A CA 1
ATOM 653 C C . THR A 1 86 ? 3.27 -19.234 -13.023 1 98.56 86 THR A C 1
ATOM 655 O O . THR A 1 86 ? 2.889 -18.125 -13.398 1 98.56 86 THR A O 1
ATOM 658 N N . LEU A 1 87 ? 2.52 -20.266 -12.992 1 98.62 87 LEU A N 1
ATOM 659 C CA . LEU A 1 87 ? 1.143 -20.188 -13.469 1 98.62 87 LEU A CA 1
ATOM 660 C C . LEU A 1 87 ? 0.314 -19.266 -12.586 1 98.62 87 LEU A C 1
ATOM 662 O O . LEU A 1 87 ? -0.521 -18.5 -13.086 1 98.62 87 LEU A O 1
ATOM 666 N N . ALA A 1 88 ? 0.523 -19.359 -11.32 1 98.69 88 ALA A N 1
ATOM 667 C CA . ALA A 1 88 ? -0.183 -18.469 -10.398 1 98.69 88 ALA A CA 1
ATOM 668 C C . ALA A 1 88 ? 0.098 -17 -10.719 1 98.69 88 ALA A C 1
ATOM 670 O O . ALA A 1 88 ? -0.807 -16.172 -10.664 1 98.69 88 ALA A O 1
ATOM 671 N N . GLU A 1 89 ? 1.285 -16.672 -11.078 1 98.81 89 GLU A N 1
ATOM 672 C CA . GLU A 1 89 ? 1.689 -15.305 -11.359 1 98.81 89 GLU A CA 1
ATOM 673 C C . GLU A 1 89 ? 1.04 -14.789 -12.641 1 98.81 89 GLU A C 1
ATOM 675 O O . GLU A 1 89 ? 0.905 -13.578 -12.836 1 98.81 89 GLU A O 1
ATOM 680 N N . TYR A 1 90 ? 0.71 -15.688 -13.461 1 98.75 90 TYR A N 1
ATOM 681 C CA . TYR A 1 90 ? -0.012 -15.281 -14.664 1 98.75 90 TYR A CA 1
ATOM 682 C C . TYR A 1 90 ? -1.512 -15.219 -14.406 1 98.75 90 TYR A C 1
ATOM 684 O O . TYR A 1 90 ? -2.168 -14.227 -14.742 1 98.75 90 TYR A O 1
ATOM 692 N N . ILE A 1 91 ? -2.07 -16.172 -13.758 1 98.88 91 ILE A N 1
ATOM 693 C CA . ILE A 1 91 ? -3.508 -16.422 -13.703 1 98.88 91 ILE A CA 1
ATOM 694 C C . ILE A 1 91 ? -4.145 -15.555 -12.625 1 98.88 91 ILE A C 1
ATOM 696 O O . ILE A 1 91 ? -5.152 -14.883 -12.875 1 98.88 91 ILE A O 1
ATOM 700 N N . LEU A 1 92 ? -3.572 -15.531 -11.469 1 98.94 92 LEU A N 1
ATOM 701 C CA . LEU A 1 92 ? -4.211 -14.844 -10.352 1 98.94 92 LEU A CA 1
ATOM 702 C C . LEU A 1 92 ? -4.316 -13.344 -10.633 1 98.94 92 LEU A C 1
ATOM 704 O O . LEU A 1 92 ? -5.391 -12.758 -10.477 1 98.94 92 LEU A O 1
ATOM 708 N N . PRO A 1 93 ? -3.217 -12.711 -11.102 1 98.94 93 PRO A N 1
ATOM 709 C CA . PRO A 1 93 ? -3.348 -11.289 -11.43 1 98.94 93 PRO A CA 1
ATOM 710 C C . PRO A 1 93 ? -4.375 -11.039 -12.531 1 98.94 93 PRO A C 1
ATOM 712 O O . PRO A 1 93 ? -5.121 -10.055 -12.469 1 98.94 93 PRO A O 1
ATOM 715 N N . LEU A 1 94 ? -4.43 -11.883 -13.484 1 98.88 94 LEU A N 1
ATOM 716 C CA . LEU A 1 94 ? -5.418 -11.742 -14.547 1 98.88 94 LEU A CA 1
ATOM 717 C C . LEU A 1 94 ? -6.832 -11.789 -13.984 1 98.88 94 LEU A C 1
ATOM 719 O O . LEU A 1 94 ? -7.668 -10.945 -14.32 1 98.88 94 LEU A O 1
ATOM 723 N N . LEU A 1 95 ? -7.098 -12.766 -13.148 1 98.94 95 LEU A N 1
ATOM 724 C CA . LEU A 1 95 ? -8.422 -12.922 -12.547 1 98.94 95 LEU A CA 1
ATOM 725 C C . LEU A 1 95 ? -8.797 -11.688 -11.734 1 98.94 95 LEU A C 1
ATOM 727 O O . LEU A 1 95 ? -9.945 -11.234 -11.773 1 98.94 95 LEU A O 1
ATOM 731 N N . ILE A 1 96 ? -7.836 -11.117 -11.023 1 98.94 96 ILE A N 1
ATOM 732 C CA . ILE A 1 96 ? -8.078 -9.93 -10.219 1 98.94 96 ILE A CA 1
ATOM 733 C C . ILE A 1 96 ? -8.461 -8.766 -11.125 1 98.94 96 ILE A C 1
ATOM 735 O O . ILE A 1 96 ? -9.461 -8.086 -10.891 1 98.94 96 ILE A O 1
ATOM 739 N N . VAL A 1 97 ? -7.734 -8.547 -12.195 1 98.81 97 VAL A N 1
ATOM 740 C CA . VAL A 1 97 ? -7.895 -7.363 -13.031 1 98.81 97 VAL A CA 1
ATOM 741 C C . VAL A 1 97 ? -9.234 -7.426 -13.758 1 98.81 97 VAL A C 1
ATOM 743 O O . VAL A 1 97 ? -9.945 -6.422 -13.852 1 98.81 97 VAL A O 1
ATOM 746 N N . ILE A 1 98 ? -9.68 -8.578 -14.18 1 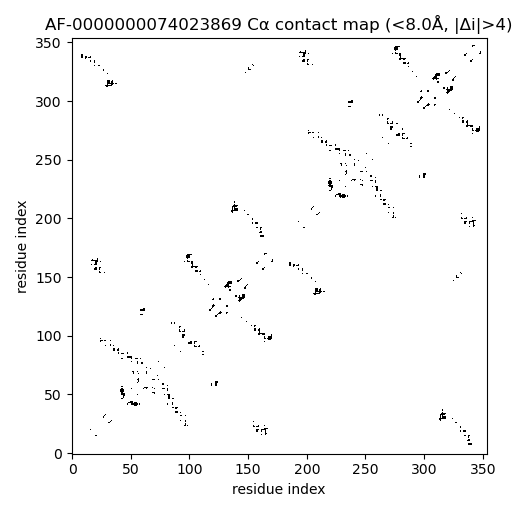98.62 98 ILE A N 1
ATOM 747 C CA . ILE A 1 98 ? -10.922 -8.664 -14.945 1 98.62 98 ILE A CA 1
ATOM 748 C C . ILE A 1 98 ? -12.102 -8.852 -13.992 1 98.62 98 ILE A C 1
ATOM 750 O O . ILE A 1 98 ? -13.258 -8.789 -14.414 1 98.62 98 ILE A O 1
ATOM 754 N N . GLY A 1 99 ? -11.82 -9.023 -12.719 1 98.69 99 GLY A N 1
ATOM 755 C CA . GLY A 1 99 ? -12.867 -9.203 -11.727 1 98.69 99 GLY A CA 1
ATOM 756 C C . GLY A 1 99 ? -13.625 -10.508 -11.875 1 98.69 99 GLY A C 1
ATOM 757 O O . GLY A 1 99 ? -14.852 -10.516 -11.914 1 98.69 99 GLY A O 1
ATOM 758 N N . LEU A 1 100 ? -12.883 -11.602 -11.938 1 98.62 100 LEU A N 1
ATOM 759 C CA . LEU A 1 100 ? -13.438 -12.953 -12.039 1 98.62 100 LEU A CA 1
ATOM 760 C C . LEU A 1 100 ? -12.945 -13.828 -10.891 1 98.62 100 LEU A C 1
ATOM 762 O O . LEU A 1 100 ? -11.734 -13.945 -10.672 1 98.62 100 LEU A O 1
ATOM 766 N N . PHE A 1 101 ? -13.906 -14.5 -10.133 1 97.94 101 PHE A N 1
ATOM 767 C CA . PHE A 1 101 ? -13.562 -15.289 -8.961 1 97.94 101 PHE A CA 1
ATOM 768 C C . PHE A 1 101 ? -12.625 -14.516 -8.039 1 97.94 101 PHE A C 1
ATOM 770 O O . PHE A 1 101 ? -11.602 -15.039 -7.594 1 97.94 101 PHE A O 1
ATOM 777 N N . THR A 1 102 ? -12.938 -13.289 -7.84 1 98.62 102 THR A N 1
ATOM 778 C CA . THR A 1 102 ? -12.031 -12.312 -7.266 1 98.62 102 THR A CA 1
ATOM 779 C C . THR A 1 102 ? -11.648 -12.695 -5.836 1 98.62 102 THR A C 1
ATOM 781 O O . THR A 1 102 ? -10.484 -12.609 -5.453 1 98.62 102 THR A O 1
ATOM 784 N N . ARG A 1 103 ? -12.555 -13.133 -5.031 1 98.56 103 ARG A N 1
ATOM 785 C CA . ARG A 1 103 ? -12.25 -13.492 -3.65 1 98.56 103 ARG A CA 1
ATOM 786 C C . ARG A 1 103 ? -11.25 -14.641 -3.596 1 98.56 103 ARG A C 1
ATOM 788 O O . ARG A 1 103 ? -10.312 -14.617 -2.793 1 98.56 103 ARG A O 1
ATOM 795 N N . PHE A 1 104 ? -11.43 -15.602 -4.473 1 98.44 104 PHE A N 1
ATOM 796 C CA . PHE A 1 104 ? -10.516 -16.734 -4.535 1 98.44 104 PHE A CA 1
ATOM 797 C C . PHE A 1 104 ? -9.141 -16.297 -5.035 1 98.44 104 PHE A C 1
ATOM 799 O O . PHE A 1 104 ? -8.117 -16.719 -4.496 1 98.44 104 PHE A O 1
ATOM 806 N N . ALA A 1 105 ? -9.164 -15.484 -6.082 1 98.94 105 ALA A N 1
ATOM 807 C CA . ALA A 1 105 ? -7.906 -14.977 -6.625 1 98.94 105 ALA A CA 1
ATOM 808 C C . ALA A 1 105 ? -7.148 -14.164 -5.578 1 98.94 105 ALA A C 1
ATOM 810 O O . ALA A 1 105 ? -5.926 -14.273 -5.465 1 98.94 105 ALA A O 1
ATOM 811 N N . ALA A 1 106 ? -7.859 -13.383 -4.859 1 98.94 106 ALA A N 1
ATOM 812 C CA . ALA A 1 106 ? -7.246 -12.57 -3.814 1 98.94 106 ALA A CA 1
ATOM 813 C C . ALA A 1 106 ? -6.637 -13.438 -2.721 1 98.94 106 ALA A C 1
ATOM 815 O O . ALA A 1 106 ? -5.523 -13.18 -2.258 1 98.94 106 ALA A O 1
ATOM 816 N N . LEU A 1 107 ? -7.324 -14.469 -2.303 1 98.88 107 LEU A N 1
ATOM 817 C CA . LEU A 1 107 ? -6.777 -15.406 -1.325 1 98.88 107 LEU A CA 1
ATOM 818 C C . LEU A 1 107 ? -5.527 -16.094 -1.868 1 98.88 107 LEU A C 1
ATOM 820 O O . LEU A 1 107 ? -4.547 -16.266 -1.139 1 98.88 107 LEU A O 1
ATOM 824 N N . GLY A 1 108 ? -5.637 -16.469 -3.096 1 98.88 108 GLY A N 1
ATOM 825 C CA . GLY A 1 108 ? -4.465 -17.016 -3.752 1 98.88 108 GLY A CA 1
ATOM 826 C C . GLY A 1 108 ? -3.279 -16.078 -3.752 1 9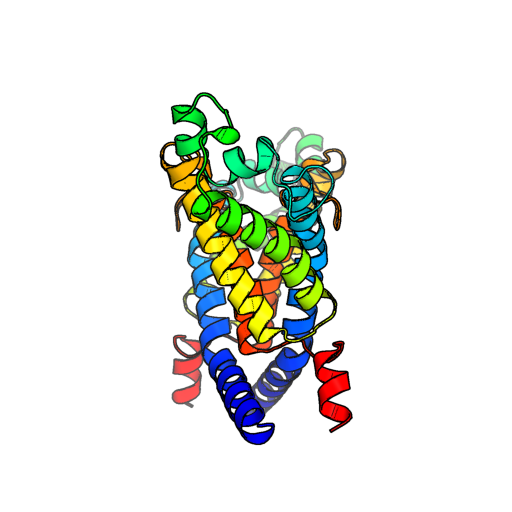8.88 108 GLY A C 1
ATOM 827 O O . GLY A 1 108 ? -2.148 -16.484 -3.484 1 98.88 108 GLY A O 1
ATOM 828 N N . MET A 1 109 ? -3.521 -14.828 -4.039 1 98.94 109 MET A N 1
ATOM 829 C CA . MET A 1 109 ? -2.453 -13.836 -4.059 1 98.94 109 MET A CA 1
ATOM 830 C C . MET A 1 109 ? -1.89 -13.609 -2.658 1 98.94 109 MET A C 1
ATOM 832 O O . MET A 1 109 ? -0.688 -13.391 -2.496 1 98.94 109 MET A O 1
ATOM 836 N N . ILE A 1 110 ? -2.732 -13.586 -1.643 1 98.94 110 ILE A N 1
ATOM 837 C CA . ILE A 1 110 ? -2.264 -13.484 -0.265 1 98.94 110 ILE A CA 1
ATOM 838 C C . ILE A 1 110 ? -1.264 -14.602 0.025 1 98.94 110 ILE A C 1
ATOM 840 O O . ILE A 1 110 ? -0.178 -14.352 0.552 1 98.94 110 ILE A O 1
ATOM 844 N N . GLY A 1 111 ? -1.67 -15.828 -0.312 1 98.81 111 GLY A N 1
ATOM 845 C CA . GLY A 1 111 ? -0.755 -16.953 -0.143 1 98.81 111 GLY A CA 1
ATOM 846 C C . GLY A 1 111 ? 0.518 -16.797 -0.955 1 98.81 111 GLY A C 1
ATOM 847 O O . GLY A 1 111 ? 1.614 -17.047 -0.45 1 98.81 111 GLY A O 1
ATOM 848 N N . PHE A 1 112 ? 0.36 -16.406 -2.162 1 98.69 112 PHE A N 1
ATOM 849 C CA . PHE A 1 112 ? 1.505 -16.281 -3.057 1 98.69 112 PHE A CA 1
ATOM 850 C C . PHE A 1 112 ? 2.494 -15.25 -2.529 1 98.69 112 PHE A C 1
ATOM 852 O O . PHE A 1 112 ? 3.697 -15.508 -2.463 1 98.69 112 PHE A O 1
ATOM 859 N N . VAL A 1 113 ? 2.029 -14.078 -2.158 1 98.62 113 VAL A N 1
ATOM 860 C CA . VAL A 1 113 ? 2.895 -13.008 -1.671 1 98.62 113 VAL A CA 1
ATOM 861 C C . VAL A 1 113 ? 3.549 -13.43 -0.357 1 98.62 113 VAL A C 1
ATOM 863 O O . VAL A 1 113 ? 4.707 -13.094 -0.099 1 98.62 113 VAL A O 1
ATOM 866 N N . THR A 1 114 ? 2.875 -14.203 0.459 1 98.56 114 THR A N 1
ATOM 867 C CA . THR A 1 114 ? 3.469 -14.727 1.684 1 98.56 114 THR A CA 1
ATOM 868 C C . THR A 1 114 ? 4.656 -15.633 1.365 1 98.56 114 THR A C 1
ATOM 870 O O . THR A 1 114 ? 5.742 -15.453 1.922 1 98.56 114 THR A O 1
ATOM 873 N N . VAL A 1 115 ? 4.438 -16.562 0.472 1 98 115 VAL A N 1
ATOM 874 C CA . VAL A 1 115 ? 5.512 -17.484 0.089 1 98 115 VAL A CA 1
ATOM 875 C C . VAL A 1 115 ? 6.648 -16.703 -0.562 1 98 115 VAL A C 1
ATOM 877 O O . VAL A 1 115 ? 7.824 -16.953 -0.292 1 98 115 VAL A O 1
ATOM 880 N N . GLN A 1 116 ? 6.254 -15.742 -1.396 1 97.69 116 GLN A N 1
ATOM 881 C CA . GLN A 1 116 ? 7.246 -14.867 -2.012 1 97.69 116 GLN A CA 1
ATOM 882 C C . GLN A 1 116 ? 8.078 -14.141 -0.956 1 97.69 116 GLN A C 1
ATOM 884 O O . GLN A 1 116 ? 9.297 -14.062 -1.069 1 97.69 116 GLN A O 1
ATOM 889 N N . SER A 1 117 ? 7.449 -13.633 0.043 1 98.12 117 SER A N 1
ATOM 890 C CA . SER A 1 117 ? 8.133 -12.906 1.109 1 98.12 117 SER A CA 1
ATOM 891 C C . SER A 1 117 ? 9.07 -13.82 1.887 1 98.12 117 SER A C 1
ATOM 893 O O . SER A 1 117 ? 10.211 -13.445 2.186 1 98.12 117 SER A O 1
ATOM 895 N N . LEU A 1 118 ? 8.625 -15.008 2.182 1 97.5 118 LEU A N 1
ATOM 896 C CA . LEU A 1 118 ? 9.453 -15.969 2.895 1 97.5 118 LEU A CA 1
ATOM 897 C C . LEU A 1 118 ? 10.664 -16.375 2.053 1 97.5 118 LEU A C 1
ATOM 899 O O . LEU A 1 118 ? 11.766 -16.531 2.578 1 97.5 118 LEU A O 1
ATOM 903 N N . THR A 1 119 ? 10.477 -16.578 0.795 1 97.31 119 THR A N 1
ATOM 904 C CA . THR A 1 119 ? 11.57 -16.922 -0.107 1 97.31 119 THR A CA 1
ATOM 905 C C . THR A 1 119 ? 12.578 -15.773 -0.178 1 97.31 119 THR A C 1
ATOM 907 O O . THR A 1 119 ? 13.789 -16 -0.157 1 97.31 119 THR A O 1
ATOM 910 N N . ASP A 1 120 ? 12.062 -14.531 -0.23 1 97.31 120 ASP A N 1
ATOM 911 C CA . ASP A 1 120 ? 12.953 -13.367 -0.253 1 97.31 120 ASP A CA 1
ATOM 912 C C . ASP A 1 120 ? 13.781 -13.289 1.026 1 97.31 120 ASP A C 1
ATOM 914 O O . ASP A 1 120 ? 14.969 -12.969 0.981 1 97.31 120 ASP A O 1
ATOM 918 N N . LEU A 1 121 ? 13.172 -13.586 2.104 1 97.44 121 LEU A N 1
ATOM 919 C CA . LEU A 1 121 ? 13.836 -13.438 3.395 1 97.44 121 LEU A CA 1
ATOM 920 C C . LEU A 1 121 ? 14.812 -14.578 3.639 1 97.44 121 LEU A C 1
ATOM 922 O O . LEU A 1 121 ? 15.984 -14.344 3.961 1 97.44 121 LEU A O 1
ATOM 926 N N . TYR A 1 122 ? 14.414 -15.789 3.42 1 96.81 122 TYR A N 1
ATOM 927 C CA . TYR A 1 122 ? 15.188 -16.938 3.881 1 96.81 122 TYR A CA 1
ATOM 928 C C . TYR A 1 122 ? 15.875 -17.625 2.713 1 96.81 122 TYR A C 1
ATOM 930 O O . TYR A 1 122 ? 16.922 -18.266 2.889 1 96.81 122 TYR A O 1
ATOM 938 N N . GLY A 1 123 ? 15.25 -17.578 1.606 1 95.81 123 GLY A N 1
ATOM 939 C CA . GLY A 1 123 ? 15.867 -18.156 0.427 1 95.81 123 GLY A CA 1
ATOM 940 C C . GLY A 1 123 ? 16.953 -17.281 -0.169 1 95.81 123 GLY A C 1
ATOM 941 O O . GLY A 1 123 ? 18.078 -17.75 -0.392 1 95.81 123 GLY A O 1
ATOM 942 N N . HIS A 1 124 ? 16.672 -16.062 -0.242 1 96.25 124 HIS A N 1
ATOM 943 C CA . HIS A 1 124 ? 17.594 -15.141 -0.889 1 96.25 124 HIS A CA 1
ATOM 944 C C . HIS A 1 124 ? 18.438 -14.383 0.141 1 96.25 124 HIS A C 1
ATOM 946 O O . HIS A 1 124 ? 19.188 -13.484 -0.213 1 96.25 124 HIS A O 1
ATOM 952 N N . GLY A 1 125 ? 18.219 -14.68 1.417 1 95.25 125 GLY A N 1
ATOM 953 C CA . GLY A 1 125 ? 19.062 -14.125 2.469 1 95.25 125 GLY A CA 1
ATOM 954 C C . GLY A 1 125 ? 18.672 -12.711 2.85 1 95.25 125 GLY A C 1
ATOM 955 O O . GLY A 1 125 ? 19.484 -11.984 3.434 1 95.25 125 GLY A O 1
ATOM 956 N N . GLY A 1 126 ? 17.438 -12.344 2.488 1 95.06 126 GLY A N 1
ATOM 957 C CA . GLY A 1 126 ? 17 -10.984 2.771 1 95.06 126 GLY A CA 1
ATOM 958 C C . GLY A 1 126 ? 16.906 -10.688 4.254 1 95.06 126 GLY A C 1
ATOM 959 O O . GLY A 1 126 ? 16.875 -9.523 4.66 1 95.06 126 GLY A O 1
ATOM 960 N N . ILE A 1 127 ? 16.875 -11.656 5.07 1 94 127 ILE A N 1
ATOM 961 C CA . ILE A 1 127 ? 16.719 -11.508 6.512 1 94 127 ILE A CA 1
ATOM 962 C C . ILE A 1 127 ? 17.922 -10.789 7.098 1 94 127 ILE A C 1
ATOM 964 O O . ILE A 1 127 ? 17.844 -10.164 8.156 1 94 127 ILE A O 1
ATOM 968 N N . GLU A 1 128 ? 19.031 -10.844 6.395 1 93.5 128 GLU A N 1
ATOM 969 C CA . GLU A 1 128 ? 20.281 -10.266 6.867 1 93.5 128 GLU A CA 1
ATOM 970 C C . GLU A 1 128 ? 20.406 -8.797 6.457 1 93.5 128 GLU A C 1
ATOM 972 O O . GLU A 1 128 ? 21.312 -8.094 6.902 1 93.5 128 GLU A O 1
ATOM 977 N N . HIS A 1 129 ? 19.438 -8.422 5.703 1 91.19 129 HIS A N 1
ATOM 978 C CA . HIS A 1 129 ? 19.469 -7.051 5.199 1 91.19 129 HIS A CA 1
ATOM 979 C C . HIS A 1 129 ? 18.312 -6.234 5.762 1 91.19 129 HIS A C 1
ATOM 981 O O . HIS A 1 129 ? 17.141 -6.539 5.492 1 91.19 129 HIS A O 1
ATOM 987 N N . THR A 1 130 ? 18.625 -5.207 6.359 1 86.94 130 THR A N 1
ATOM 988 C CA . THR A 1 130 ? 17.641 -4.383 7.062 1 86.94 130 THR A CA 1
ATOM 989 C C . THR A 1 130 ? 16.578 -3.861 6.098 1 86.94 130 THR A C 1
ATOM 991 O O . THR A 1 130 ? 15.422 -3.688 6.48 1 86.94 130 THR A O 1
ATOM 994 N N . GLU A 1 131 ? 16.906 -3.658 4.918 1 89.12 131 GLU A N 1
ATOM 995 C CA . GLU A 1 131 ? 16 -3.049 3.947 1 89.12 131 GLU A CA 1
ATOM 996 C C . GLU A 1 131 ? 14.961 -4.051 3.459 1 89.12 131 GLU A C 1
ATOM 998 O O . GLU A 1 131 ? 13.875 -3.662 3.014 1 89.12 131 GLU A O 1
ATOM 1003 N N . THR A 1 132 ? 15.258 -5.316 3.537 1 93.44 132 THR A N 1
ATOM 1004 C CA . THR A 1 132 ? 14.352 -6.332 3.018 1 93.44 132 THR A CA 1
ATOM 1005 C C . THR A 1 132 ? 13.195 -6.566 3.988 1 93.44 132 THR A C 1
ATOM 1007 O O . THR A 1 132 ? 12.031 -6.348 3.641 1 93.44 132 THR A O 1
ATOM 1010 N N . LEU A 1 133 ? 13.492 -6.926 5.141 1 95.5 133 LEU A N 1
ATOM 1011 C CA . LEU A 1 133 ? 12.43 -7.133 6.113 1 95.5 133 LEU A CA 1
ATOM 1012 C C . LEU A 1 133 ? 11.797 -5.805 6.527 1 95.5 133 LEU A C 1
ATOM 1014 O O . LEU A 1 133 ? 10.578 -5.656 6.496 1 95.5 133 LEU A O 1
ATOM 1018 N N . GLY A 1 134 ? 12.719 -4.816 6.859 1 95.62 134 GLY A N 1
ATOM 1019 C CA . GLY A 1 134 ? 12.281 -3.57 7.473 1 95.62 134 GLY A CA 1
ATOM 1020 C C . GLY A 1 134 ? 11.828 -3.74 8.906 1 95.62 134 GLY A C 1
ATOM 1021 O O . GLY A 1 134 ? 12.141 -4.746 9.555 1 95.62 134 GLY A O 1
ATOM 1022 N N . LYS A 1 135 ? 11.281 -2.707 9.469 1 96.31 135 LYS A N 1
ATOM 1023 C CA . LYS A 1 135 ? 10.742 -2.736 10.82 1 96.31 135 LYS A CA 1
ATOM 1024 C C . LYS A 1 135 ? 9.492 -1.862 10.93 1 96.31 135 LYS A C 1
ATOM 1026 O O . LYS A 1 135 ? 9.484 -0.724 10.453 1 96.31 135 LYS A O 1
ATOM 1031 N N . TRP A 1 136 ? 8.508 -2.449 11.539 1 97.81 136 TRP A N 1
ATOM 1032 C CA . TRP A 1 136 ? 7.312 -1.661 11.836 1 97.81 136 TRP A CA 1
ATOM 1033 C C . TRP A 1 136 ? 7.602 -0.628 12.922 1 97.81 136 TRP A C 1
ATOM 1035 O O . TRP A 1 136 ? 8.367 -0.891 13.852 1 97.81 136 TRP A O 1
ATOM 1045 N N . PHE A 1 137 ? 7.008 0.608 12.812 1 98.06 137 PHE A N 1
ATOM 1046 C CA . PHE A 1 137 ? 7.031 1.682 13.797 1 98.06 137 PHE A CA 1
ATOM 1047 C C . PHE A 1 137 ? 8.422 2.301 13.891 1 98.06 137 PHE A C 1
ATOM 1049 O O . PHE A 1 137 ? 8.812 2.797 14.945 1 98.06 137 PHE A O 1
ATOM 1056 N N . ASP A 1 138 ? 9.227 2.205 12.812 1 97.06 138 ASP A N 1
ATOM 1057 C CA . ASP A 1 138 ? 10.586 2.717 12.852 1 97.06 138 ASP A CA 1
ATOM 1058 C C . ASP A 1 138 ? 10.688 4.074 12.156 1 97.06 138 ASP A C 1
ATOM 1060 O O . ASP A 1 138 ? 11.766 4.676 12.109 1 97.06 138 ASP A O 1
ATOM 1064 N N . GLY A 1 139 ? 9.633 4.52 11.547 1 97.31 139 GLY A N 1
ATOM 1065 C CA . GLY A 1 139 ? 9.594 5.828 10.914 1 97.31 139 GLY A CA 1
ATOM 1066 C C . GLY A 1 139 ? 10.141 5.824 9.5 1 97.31 139 GLY A C 1
ATOM 1067 O O . GLY A 1 139 ? 10.312 6.883 8.891 1 97.31 139 GLY A O 1
ATOM 1068 N N . LEU A 1 140 ? 10.438 4.629 8.953 1 95.69 140 LEU A N 1
ATOM 1069 C CA . LEU A 1 140 ? 10.93 4.449 7.59 1 95.69 140 LEU A CA 1
ATOM 1070 C C . LEU A 1 140 ? 9.977 3.578 6.777 1 95.69 140 LEU A C 1
ATOM 1072 O O . LEU A 1 140 ? 10.023 2.35 6.867 1 95.69 140 LEU A O 1
ATOM 1076 N N . PRO A 1 141 ? 9.148 4.188 5.906 1 95.19 141 PRO A N 1
ATOM 1077 C CA . PRO A 1 141 ? 8.141 3.42 5.176 1 95.19 141 PRO A CA 1
ATOM 1078 C C . PRO A 1 141 ? 8.695 2.771 3.908 1 95.19 141 PRO A C 1
ATOM 1080 O O . PRO A 1 141 ? 8.023 2.75 2.873 1 95.19 141 PRO A O 1
ATOM 1083 N N . THR A 1 142 ? 9.898 2.227 3.977 1 94.06 142 THR A N 1
ATOM 1084 C CA . THR A 1 142 ? 10.578 1.793 2.764 1 94.06 142 THR A CA 1
ATOM 1085 C C . THR A 1 142 ? 10.898 0.302 2.826 1 94.06 142 THR A C 1
ATOM 1087 O O . THR A 1 142 ? 11.406 -0.271 1.859 1 94.06 142 THR A O 1
ATOM 1090 N N . GLY A 1 143 ? 10.641 -0.368 3.916 1 95.81 143 GLY A N 1
ATOM 1091 C CA . GLY A 1 143 ? 10.883 -1.801 3.963 1 95.81 143 GLY A CA 1
ATOM 1092 C C . GLY A 1 143 ? 10.078 -2.576 2.939 1 95.81 143 GLY A C 1
ATOM 1093 O O . GLY A 1 143 ? 8.883 -2.324 2.758 1 95.81 143 GLY A O 1
ATOM 1094 N N . ALA A 1 144 ? 10.734 -3.498 2.342 1 96.5 144 ALA A N 1
ATOM 1095 C CA . ALA A 1 144 ? 10.086 -4.238 1.26 1 96.5 144 ALA A CA 1
ATOM 1096 C C . ALA A 1 144 ? 8.961 -5.117 1.792 1 96.5 144 ALA A C 1
ATOM 1098 O O . ALA A 1 144 ? 7.875 -5.172 1.201 1 96.5 144 ALA A O 1
ATOM 1099 N N . ILE A 1 145 ? 9.195 -5.746 2.918 1 97.62 145 ILE A N 1
ATOM 1100 C CA . ILE A 1 145 ? 8.25 -6.754 3.375 1 97.62 145 ILE A CA 1
ATOM 1101 C C . ILE A 1 145 ? 7.273 -6.133 4.375 1 97.62 145 ILE A C 1
ATOM 1103 O O . ILE A 1 145 ? 6.074 -6.043 4.109 1 97.62 145 ILE A O 1
ATOM 1107 N N . LEU A 1 146 ? 7.789 -5.543 5.406 1 97.88 146 LEU A N 1
ATOM 1108 C CA . LEU A 1 146 ? 6.902 -5.141 6.492 1 97.88 146 LEU A CA 1
ATOM 1109 C C . LEU A 1 146 ? 6.211 -3.818 6.168 1 97.88 146 LEU A C 1
ATOM 1111 O O . LEU A 1 146 ? 5.211 -3.465 6.801 1 97.88 146 LEU A O 1
ATOM 1115 N N . ASP A 1 147 ? 6.68 -3.08 5.176 1 97.94 147 ASP A N 1
ATOM 1116 C CA . ASP A 1 147 ? 5.977 -1.875 4.742 1 97.94 147 ASP A CA 1
ATOM 1117 C C . ASP A 1 147 ? 5.27 -2.102 3.41 1 97.94 147 ASP A C 1
ATOM 1119 O O . ASP A 1 147 ? 4.039 -2.184 3.359 1 97.94 147 ASP A O 1
ATOM 1123 N N . GLN A 1 148 ? 6.043 -2.328 2.414 1 97.88 148 GLN A N 1
ATOM 1124 C CA . GLN A 1 148 ? 5.484 -2.398 1.067 1 97.88 148 GLN A CA 1
ATOM 1125 C C . GLN A 1 148 ? 4.473 -3.535 0.951 1 97.88 148 GLN A C 1
ATOM 1127 O O . GLN A 1 148 ? 3.336 -3.32 0.519 1 97.88 148 GLN A O 1
ATOM 1132 N N . ARG A 1 149 ? 4.789 -4.711 1.315 1 98.5 149 ARG A N 1
ATOM 1133 C CA . ARG A 1 149 ? 3.889 -5.844 1.139 1 98.5 149 ARG A CA 1
ATOM 1134 C C . ARG A 1 149 ? 2.703 -5.758 2.096 1 98.5 149 ARG A C 1
ATOM 1136 O O . ARG A 1 149 ? 1.623 -6.273 1.804 1 98.5 149 ARG A O 1
ATOM 1143 N N . ALA A 1 150 ? 2.926 -5.055 3.191 1 98.62 150 ALA A N 1
ATOM 1144 C CA . ALA A 1 150 ? 1.771 -4.812 4.055 1 98.62 150 ALA A CA 1
ATOM 1145 C C . ALA A 1 150 ? 0.67 -4.074 3.301 1 98.62 150 ALA A C 1
ATOM 1147 O O . ALA A 1 150 ? -0.511 -4.402 3.434 1 98.62 150 ALA A O 1
ATOM 1148 N N . PHE A 1 151 ? 1.051 -3.111 2.535 1 98.81 151 PHE A N 1
ATOM 1149 C CA . PHE A 1 151 ? 0.074 -2.361 1.755 1 98.81 151 PHE A CA 1
ATOM 1150 C C . PHE A 1 151 ? -0.542 -3.236 0.672 1 98.81 151 PHE A C 1
ATOM 1152 O O . PHE A 1 151 ? -1.727 -3.104 0.357 1 98.81 151 PHE A O 1
ATOM 1159 N N . TRP A 1 152 ? 0.283 -4.148 0.093 1 98.88 152 TRP A N 1
ATOM 1160 C CA . TRP A 1 152 ? -0.286 -5.102 -0.854 1 98.88 152 TRP A CA 1
ATOM 1161 C C . TRP A 1 152 ? -1.384 -5.93 -0.198 1 98.88 152 TRP A C 1
ATOM 1163 O O . TRP A 1 152 ? -2.432 -6.172 -0.802 1 98.88 152 TRP A O 1
ATOM 1173 N N . MET A 1 153 ? -1.106 -6.352 1.01 1 98.88 153 MET A N 1
ATOM 1174 C CA . MET A 1 153 ? -2.062 -7.188 1.731 1 98.88 153 MET A CA 1
ATOM 1175 C C . MET A 1 153 ? -3.373 -6.441 1.959 1 98.88 153 MET A C 1
ATOM 1177 O O . MET A 1 153 ? -4.445 -7.047 1.944 1 98.88 153 MET A O 1
ATOM 1181 N N . VAL A 1 154 ? -3.285 -5.137 2.197 1 98.88 154 VAL A N 1
ATOM 1182 C CA . VAL A 1 154 ? -4.508 -4.359 2.365 1 98.88 154 VAL A CA 1
ATOM 1183 C C . VAL A 1 154 ? -5.375 -4.48 1.113 1 98.88 154 VAL A C 1
ATOM 1185 O O . VAL A 1 154 ? -6.59 -4.672 1.208 1 98.88 154 VAL A O 1
ATOM 1188 N N . VAL A 1 155 ? -4.746 -4.395 -0.006 1 98.94 155 VAL A N 1
ATOM 1189 C CA . VAL A 1 155 ? -5.449 -4.5 -1.28 1 98.94 155 VAL A CA 1
ATOM 1190 C C . VAL A 1 155 ? -6.07 -5.887 -1.414 1 98.94 155 VAL A C 1
ATOM 1192 O O . VAL A 1 155 ? -7.262 -6.016 -1.715 1 98.94 155 VAL A O 1
ATOM 1195 N N . PHE A 1 156 ? -5.332 -6.914 -1.103 1 98.94 156 PHE A N 1
ATOM 1196 C CA . PHE A 1 156 ? -5.812 -8.281 -1.286 1 98.94 156 PHE A CA 1
ATOM 1197 C C . PHE A 1 156 ? -6.891 -8.617 -0.265 1 98.94 156 PHE A C 1
ATOM 1199 O O . PHE A 1 156 ? -7.863 -9.305 -0.586 1 98.94 156 PHE A O 1
ATOM 1206 N N . VAL A 1 157 ? -6.703 -8.164 0.945 1 98.94 157 VAL A N 1
ATOM 1207 C CA . VAL A 1 157 ? -7.715 -8.422 1.963 1 98.94 157 VAL A CA 1
ATOM 1208 C C . VAL A 1 157 ? -9.016 -7.707 1.59 1 98.94 157 VAL A C 1
ATOM 1210 O O . VAL A 1 157 ? -10.102 -8.258 1.771 1 98.94 157 VAL A O 1
ATOM 1213 N N . THR A 1 158 ? -8.891 -6.512 1.064 1 98.94 158 THR A N 1
ATOM 1214 C CA . THR A 1 158 ? -10.07 -5.793 0.591 1 98.94 158 THR A CA 1
ATOM 1215 C C . THR A 1 158 ? -10.82 -6.609 -0.457 1 98.94 158 THR A C 1
ATOM 1217 O O . THR A 1 158 ? -12.031 -6.781 -0.365 1 98.94 158 THR A O 1
ATOM 1220 N N . LEU A 1 159 ? -10.109 -7.18 -1.347 1 98.94 159 LEU A N 1
ATOM 1221 C CA . LEU A 1 159 ? -10.734 -7.93 -2.434 1 98.94 159 LEU A CA 1
ATOM 1222 C C . LEU A 1 159 ? -11.266 -9.273 -1.937 1 98.94 159 LEU A C 1
ATOM 1224 O O . LEU A 1 159 ? -12.281 -9.758 -2.428 1 98.94 159 LEU A O 1
ATOM 1228 N N . ALA A 1 160 ? -10.57 -9.852 -0.999 1 98.81 160 ALA A N 1
ATOM 1229 C CA . ALA A 1 160 ? -11.047 -11.109 -0.429 1 98.81 160 ALA A CA 1
ATOM 1230 C C . ALA A 1 160 ? -12.375 -10.922 0.292 1 98.81 160 ALA A C 1
ATOM 1232 O O . ALA A 1 160 ? -13.234 -11.805 0.268 1 98.81 160 ALA A O 1
ATOM 1233 N N . LEU A 1 161 ? -12.531 -9.766 0.875 1 98.56 161 LEU A N 1
ATOM 1234 C CA . LEU A 1 161 ? -13.719 -9.547 1.689 1 98.56 161 LEU A CA 1
ATOM 1235 C C . LEU A 1 161 ? -14.836 -8.914 0.864 1 98.56 161 LEU A C 1
ATOM 1237 O O . LEU A 1 161 ? -16 -9.281 0.999 1 98.56 161 LEU A O 1
ATOM 1241 N N . LYS A 1 162 ? -14.477 -8.039 -0.116 1 97.94 162 LYS A N 1
ATOM 1242 C CA . LYS A 1 162 ? -15.492 -7.223 -0.776 1 97.94 162 LYS A CA 1
ATOM 1243 C C . LYS A 1 162 ? -15.789 -7.738 -2.182 1 97.94 162 LYS A C 1
ATOM 1245 O O . LYS A 1 162 ? -16.766 -7.324 -2.811 1 97.94 162 LYS A O 1
ATOM 1250 N N . GLY A 1 163 ? -14.938 -8.594 -2.654 1 97.62 163 GLY A N 1
ATOM 1251 C CA . GLY A 1 163 ? -15.109 -9.07 -4.02 1 97.62 163 GLY A CA 1
ATOM 1252 C C . GLY A 1 163 ? -14.617 -8.086 -5.062 1 97.62 163 GLY A C 1
ATOM 1253 O O . GLY A 1 163 ? -13.688 -7.316 -4.809 1 97.62 163 GLY A O 1
ATOM 1254 N N . ALA A 1 164 ? -15.227 -8.117 -6.191 1 97.81 164 ALA A N 1
ATOM 1255 C CA . ALA A 1 164 ? -14.656 -7.461 -7.367 1 97.81 164 ALA A CA 1
ATOM 1256 C C . ALA A 1 164 ? -15.242 -6.062 -7.555 1 97.81 164 ALA A C 1
ATOM 1258 O O . ALA A 1 164 ? -14.648 -5.223 -8.234 1 97.81 164 ALA A O 1
ATOM 1259 N N . GLY A 1 165 ? -16.344 -5.762 -7 1 96.25 165 GLY A N 1
ATOM 1260 C CA . GLY A 1 165 ? -17.016 -4.5 -7.25 1 96.25 165 GLY A CA 1
ATOM 1261 C C . GLY A 1 165 ? -17.891 -4.527 -8.484 1 96.25 165 GLY A C 1
ATOM 1262 O O . GLY A 1 165 ? -18.141 -5.594 -9.047 1 96.25 165 GLY A O 1
ATOM 1263 N N . PRO A 1 166 ? -18.406 -3.383 -8.875 1 95.25 166 PRO A N 1
ATOM 1264 C CA . PRO A 1 166 ? -19.484 -3.332 -9.875 1 95.25 166 PRO A CA 1
ATOM 1265 C C . PRO A 1 166 ? -18.969 -3.527 -11.297 1 95.25 166 PRO A C 1
ATOM 1267 O O . PRO A 1 166 ? -19.719 -3.961 -12.172 1 95.25 166 PRO A O 1
ATOM 1270 N N . LEU A 1 167 ? -17.75 -3.162 -11.547 1 96.12 167 LEU A N 1
ATOM 1271 C CA . LEU A 1 167 ? -17.156 -3.314 -12.875 1 96.12 167 LEU A CA 1
ATOM 1272 C C . LEU A 1 167 ? -16.344 -4.594 -12.961 1 96.12 167 LEU A C 1
ATOM 1274 O O . LEU A 1 167 ? -15.102 -4.547 -12.961 1 96.12 167 LEU A O 1
ATOM 1278 N N . SER A 1 168 ? -17.078 -5.727 -13.055 1 97.44 168 SER A N 1
ATOM 1279 C CA . SER A 1 168 ? -16.375 -6.992 -12.945 1 97.44 168 SER A CA 1
ATOM 1280 C C . SER A 1 168 ? -17.109 -8.109 -13.664 1 97.44 168 SER A C 1
ATOM 1282 O O . SER A 1 168 ? -18.328 -8.039 -13.867 1 97.44 168 SER A O 1
ATOM 1284 N N . LEU A 1 169 ? -16.438 -9.148 -14.07 1 96.88 169 LEU A N 1
ATOM 1285 C CA . LEU A 1 169 ? -17.047 -10.336 -14.656 1 96.88 169 LEU A CA 1
ATOM 1286 C C . LEU A 1 169 ? -17.844 -11.109 -13.617 1 96.88 169 LEU A C 1
ATOM 1288 O O . LEU A 1 169 ? -18.812 -11.781 -13.945 1 96.88 169 LEU A O 1
ATOM 1292 N N . ASP A 1 170 ? -17.359 -11.008 -12.367 1 95.31 170 ASP A N 1
ATOM 1293 C CA . ASP A 1 170 ? -18.156 -11.617 -11.305 1 95.31 170 ASP A CA 1
ATOM 1294 C C . ASP A 1 170 ? -19.594 -11.078 -11.312 1 95.31 170 ASP A C 1
ATOM 1296 O O . ASP A 1 170 ? -20.547 -11.836 -11.117 1 95.31 170 ASP A O 1
ATOM 1300 N N . ARG A 1 171 ? -19.719 -9.781 -11.547 1 92.5 171 ARG A N 1
ATOM 1301 C CA . ARG A 1 171 ? -21.047 -9.156 -11.57 1 92.5 171 ARG A CA 1
ATOM 1302 C C . ARG A 1 171 ? -21.859 -9.656 -12.758 1 92.5 171 ARG A C 1
ATOM 1304 O O . ARG A 1 171 ? -23.062 -9.914 -12.633 1 92.5 171 ARG A O 1
ATOM 1311 N N . VAL A 1 172 ? -21.234 -9.789 -13.875 1 92.19 172 VAL A N 1
ATOM 1312 C CA . VAL A 1 172 ? -21.906 -10.242 -15.094 1 92.19 172 VAL A CA 1
ATOM 1313 C C . VAL A 1 172 ? -22.422 -11.664 -14.898 1 92.19 172 VAL A C 1
ATOM 1315 O O . VAL A 1 172 ? -23.562 -11.977 -15.281 1 92.19 172 VAL A O 1
ATOM 1318 N N . LEU A 1 173 ? -21.672 -12.438 -14.273 1 89.56 173 LEU A N 1
ATOM 1319 C CA . LEU A 1 173 ? -22.031 -13.836 -14.062 1 89.56 173 LEU A CA 1
ATOM 1320 C C . LEU A 1 173 ? -23.172 -13.953 -13.047 1 89.56 173 LEU A C 1
ATOM 1322 O O . LEU A 1 173 ? -23.969 -14.883 -13.117 1 89.56 173 LEU A O 1
ATOM 1326 N N . SER A 1 174 ? -23.219 -13.07 -12.078 1 83.12 174 SER A N 1
ATOM 1327 C CA . SER A 1 174 ? -24.234 -13.117 -11.039 1 83.12 174 SER A CA 1
ATOM 1328 C C . SER A 1 174 ? -25.578 -12.594 -11.555 1 83.12 174 SER A C 1
ATOM 1330 O O . SER A 1 174 ? -26.625 -12.984 -11.055 1 83.12 174 SER A O 1
ATOM 1332 N N . LYS A 1 175 ? -25.578 -11.656 -12.422 1 79.62 175 LYS A N 1
ATOM 1333 C CA . LYS A 1 175 ? -26.812 -11.117 -12.984 1 79.62 175 LYS A CA 1
ATOM 1334 C C . LYS A 1 175 ? -27.484 -12.117 -13.922 1 79.62 175 LYS A C 1
ATOM 1336 O O . LYS A 1 175 ? -28.703 -12.086 -14.109 1 79.62 175 LYS A O 1
ATOM 1341 N N . ASN A 1 176 ? -26.688 -12.859 -14.516 1 68.19 176 ASN A N 1
ATOM 1342 C CA . ASN A 1 176 ? -27.203 -13.82 -15.492 1 68.19 176 ASN A CA 1
ATOM 1343 C C . ASN A 1 176 ? -27.672 -15.109 -14.812 1 68.19 176 ASN A C 1
ATOM 1345 O O . ASN A 1 176 ? -28.016 -16.078 -15.492 1 68.19 176 ASN A O 1
ATOM 1349 N N . ARG A 1 177 ? -27.781 -15.094 -13.539 1 53.69 177 ARG A N 1
ATOM 1350 C CA . ARG A 1 177 ? -28.375 -16.234 -12.867 1 53.69 177 ARG A CA 1
ATOM 1351 C C . ARG A 1 177 ? -29.797 -15.914 -12.391 1 53.69 177 ARG A C 1
ATOM 1353 O O . ARG A 1 177 ? -30.094 -14.758 -12.086 1 53.69 177 ARG A O 1
ATOM 1360 N N . MET B 1 1 ? -25.844 -24.219 -4.406 1 59.84 1 MET B N 1
ATOM 1361 C CA . MET B 1 1 ? -24.484 -23.766 -4.629 1 59.84 1 MET B CA 1
ATOM 1362 C C . MET B 1 1 ? -24.422 -22.234 -4.707 1 59.84 1 MET B C 1
ATOM 1364 O O . MET B 1 1 ? -23.578 -21.609 -4.062 1 59.84 1 MET B O 1
ATOM 1368 N N . ILE B 1 2 ? -25.484 -21.766 -5.273 1 74 2 ILE B N 1
ATOM 1369 C CA . ILE B 1 2 ? -25.594 -20.328 -5.434 1 74 2 ILE B CA 1
ATOM 1370 C C . ILE B 1 2 ? -25.984 -19.688 -4.105 1 74 2 ILE B C 1
ATOM 1372 O O . ILE B 1 2 ? -25.422 -18.656 -3.715 1 74 2 ILE B O 1
ATOM 1376 N N . ALA B 1 3 ? -26.703 -20.438 -3.338 1 82.31 3 ALA B N 1
ATOM 1377 C CA . ALA B 1 3 ? -27.172 -19.875 -2.072 1 82.31 3 ALA B CA 1
ATOM 1378 C C . ALA B 1 3 ? -26.047 -19.828 -1.042 1 82.31 3 ALA B C 1
ATOM 1380 O O . ALA B 1 3 ? -25.922 -18.859 -0.287 1 82.31 3 ALA B O 1
ATOM 1381 N N . LEU B 1 4 ? -25.328 -20.891 -1.057 1 88.31 4 LEU B N 1
ATOM 1382 C CA . LEU B 1 4 ? -24.219 -20.953 -0.125 1 88.31 4 LEU B CA 1
ATOM 1383 C C . LEU B 1 4 ? -23.172 -19.891 -0.456 1 88.31 4 LEU B C 1
ATOM 1385 O O . LEU B 1 4 ? -22.656 -19.234 0.443 1 88.31 4 LEU B O 1
ATOM 1389 N N . TYR B 1 5 ? -22.828 -19.781 -1.646 1 86 5 TYR B N 1
ATOM 1390 C CA . TYR B 1 5 ? -21.891 -18.75 -2.07 1 86 5 TYR B CA 1
ATOM 1391 C C . TYR B 1 5 ? -22.375 -17.359 -1.647 1 86 5 TYR B C 1
ATOM 1393 O O . TYR B 1 5 ? -21.594 -16.562 -1.111 1 86 5 TYR B O 1
ATOM 1401 N N . ASP B 1 6 ? -23.625 -17.125 -1.853 1 87.56 6 ASP B N 1
ATOM 1402 C CA . ASP B 1 6 ? -24.172 -15.812 -1.501 1 87.56 6 ASP B CA 1
ATOM 1403 C C . ASP B 1 6 ? -24.109 -15.57 0.005 1 87.56 6 ASP B C 1
ATOM 1405 O O . ASP B 1 6 ? -23.844 -14.453 0.45 1 87.56 6 ASP B O 1
ATOM 1409 N N . ARG B 1 7 ? -24.328 -16.625 0.702 1 92 7 ARG B N 1
ATOM 1410 C CA . ARG B 1 7 ? -24.266 -16.5 2.156 1 92 7 ARG B CA 1
ATOM 1411 C C . ARG B 1 7 ? -22.844 -16.188 2.617 1 92 7 ARG B C 1
ATOM 1413 O O . ARG B 1 7 ? -22.656 -15.32 3.473 1 92 7 ARG B O 1
ATOM 1420 N N . ILE B 1 8 ? -21.922 -16.891 2.072 1 93.06 8 ILE B N 1
ATOM 1421 C CA . ILE B 1 8 ? -20.516 -16.688 2.434 1 93.06 8 ILE B CA 1
ATOM 1422 C C . ILE B 1 8 ? -20.078 -15.289 1.993 1 93.06 8 ILE B C 1
ATOM 1424 O O . ILE B 1 8 ? -19.453 -14.555 2.764 1 93.06 8 ILE B O 1
ATOM 1428 N N . ALA B 1 9 ? -20.438 -14.922 0.821 1 91.12 9 ALA B N 1
ATOM 1429 C CA . ALA B 1 9 ? -20.078 -13.602 0.29 1 91.12 9 ALA B CA 1
ATOM 1430 C C . ALA B 1 9 ? -20.672 -12.492 1.156 1 91.12 9 ALA B C 1
ATOM 1432 O O . ALA B 1 9 ? -20 -11.492 1.42 1 91.12 9 ALA B O 1
ATOM 1433 N N . ASN B 1 10 ? -21.891 -12.664 1.582 1 91.75 10 ASN B N 1
ATOM 1434 C CA . ASN B 1 10 ? -22.531 -11.664 2.43 1 91.75 10 ASN B CA 1
ATOM 1435 C C . ASN B 1 10 ? -21.859 -11.578 3.799 1 91.75 10 ASN B C 1
ATOM 1437 O O . ASN B 1 10 ? -21.703 -10.484 4.348 1 91.75 10 ASN B O 1
ATOM 1441 N N . ALA B 1 11 ? -21.516 -12.695 4.312 1 94.56 11 ALA B N 1
ATOM 1442 C CA . ALA B 1 11 ? -20.812 -12.719 5.598 1 94.56 11 ALA B CA 1
ATOM 1443 C C . ALA B 1 11 ? -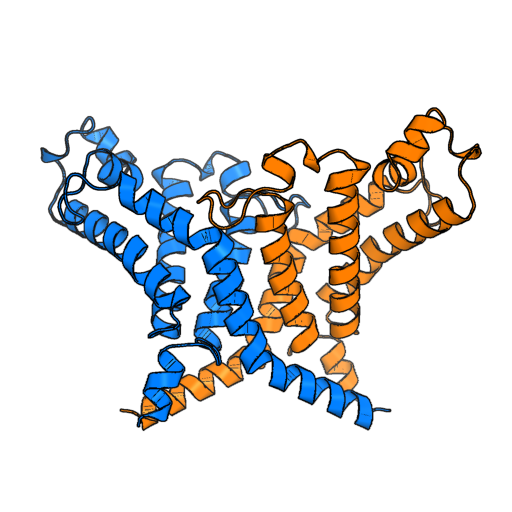19.453 -12.039 5.496 1 94.56 11 ALA B C 1
ATOM 1445 O O . ALA B 1 11 ? -19.062 -11.297 6.398 1 94.56 11 ALA B O 1
ATOM 1446 N N . LEU B 1 12 ? -18.766 -12.297 4.453 1 94.38 12 LEU B N 1
ATOM 1447 C CA . LEU B 1 12 ? -17.469 -11.664 4.219 1 94.38 12 LEU B CA 1
ATOM 1448 C C . LEU B 1 12 ? -17.625 -10.156 4.066 1 94.38 12 LEU B C 1
ATOM 1450 O O . LEU B 1 12 ? -16.875 -9.383 4.66 1 94.38 12 LEU B O 1
ATOM 1454 N N . ASN B 1 13 ? -18.625 -9.797 3.342 1 91.94 13 ASN B N 1
ATOM 1455 C CA . ASN B 1 13 ? -18.875 -8.375 3.156 1 91.94 13 ASN B CA 1
ATOM 1456 C C . ASN B 1 13 ? -19.188 -7.684 4.48 1 91.94 13 ASN B C 1
ATOM 1458 O O . ASN B 1 13 ? -18.734 -6.562 4.723 1 91.94 13 ASN B O 1
ATOM 1462 N N . ALA B 1 14 ? -19.922 -8.32 5.316 1 93.12 14 ALA B N 1
ATOM 1463 C CA . ALA B 1 14 ? -20.25 -7.77 6.629 1 93.12 14 ALA B CA 1
ATOM 1464 C C . ALA B 1 14 ? -19 -7.676 7.508 1 93.12 14 ALA B C 1
ATOM 1466 O O . ALA B 1 14 ? -18.828 -6.695 8.234 1 93.12 14 ALA B O 1
ATOM 1467 N N . SER B 1 15 ? -18.172 -8.625 7.434 1 95.94 15 SER B N 1
ATOM 1468 C CA . SER B 1 15 ? -16.953 -8.625 8.234 1 95.94 15 SER B CA 1
ATOM 1469 C C . SER B 1 15 ? -16.016 -7.504 7.809 1 95.94 15 SER B C 1
ATOM 1471 O O . SER B 1 15 ? -15.227 -7 8.625 1 95.94 15 SER B O 1
ATOM 1473 N N . ALA B 1 16 ? -16.109 -7.105 6.559 1 96.62 16 ALA B N 1
ATOM 1474 C CA . ALA B 1 16 ? -15.266 -6.039 6.02 1 96.62 16 ALA B CA 1
ATOM 1475 C C . ALA B 1 16 ? -15.492 -4.73 6.777 1 96.62 16 ALA B C 1
ATOM 1477 O O . ALA B 1 16 ? -14.586 -3.904 6.883 1 96.62 16 ALA B O 1
ATOM 1478 N N . ASN B 1 17 ? -16.656 -4.57 7.387 1 95.12 17 ASN B N 1
ATOM 1479 C CA . ASN B 1 17 ? -16.984 -3.342 8.102 1 95.12 17 ASN B CA 1
ATOM 1480 C C . ASN B 1 17 ? -16.094 -3.152 9.328 1 95.12 17 ASN B C 1
ATOM 1482 O O . ASN B 1 17 ? -15.812 -2.02 9.727 1 95.12 17 ASN B O 1
ATOM 1486 N N . GLY B 1 18 ? -15.711 -4.18 9.914 1 97.06 18 GLY B N 1
ATOM 1487 C CA . GLY B 1 18 ? -14.82 -4.105 11.062 1 97.06 18 GLY B CA 1
ATOM 1488 C C . GLY B 1 18 ? -13.367 -4.328 10.703 1 97.06 18 GLY B C 1
ATOM 1489 O O . GLY B 1 18 ? -12.484 -3.635 11.211 1 97.06 18 GLY B O 1
ATOM 1490 N N . ILE B 1 19 ? -13.141 -5.242 9.812 1 98.5 19 ILE B N 1
ATOM 1491 C CA . ILE B 1 19 ? -11.781 -5.715 9.547 1 98.5 19 ILE B CA 1
ATOM 1492 C C . ILE B 1 19 ? -11.023 -4.668 8.742 1 98.5 19 ILE B C 1
ATOM 1494 O O . ILE B 1 19 ? -9.883 -4.332 9.07 1 98.5 19 ILE B O 1
ATOM 1498 N N . LEU B 1 20 ? -11.617 -4.102 7.738 1 98.75 20 LEU B N 1
ATOM 1499 C CA . LEU B 1 20 ? -10.875 -3.26 6.801 1 98.75 20 LEU B CA 1
ATOM 1500 C C . LEU B 1 20 ? -10.43 -1.964 7.469 1 98.75 20 LEU B C 1
ATOM 1502 O O . LEU B 1 20 ? -9.266 -1.572 7.359 1 98.75 20 LEU B O 1
ATOM 1506 N N . PRO B 1 21 ? -11.367 -1.276 8.188 1 98.62 21 PRO B N 1
ATOM 1507 C CA . PRO B 1 21 ? -10.875 -0.06 8.844 1 98.62 21 PRO B CA 1
ATOM 1508 C C . PRO B 1 21 ? -9.836 -0.348 9.922 1 98.62 21 PRO B C 1
ATOM 1510 O O . PRO B 1 21 ? -8.883 0.419 10.086 1 98.62 21 PRO B O 1
ATOM 1513 N N . THR B 1 22 ? -9.984 -1.429 10.664 1 98.75 22 THR B N 1
ATOM 1514 C CA . THR B 1 22 ? -9.008 -1.799 11.688 1 98.75 22 THR B CA 1
ATOM 1515 C C . THR B 1 22 ? -7.66 -2.121 11.055 1 98.75 22 THR B C 1
ATOM 1517 O O . THR B 1 22 ? -6.617 -1.666 11.531 1 98.75 22 THR B O 1
ATOM 1520 N N . LEU B 1 23 ? -7.688 -2.879 9.984 1 98.81 23 LEU B N 1
ATOM 1521 C CA . LEU B 1 23 ? -6.469 -3.217 9.258 1 98.81 23 LEU B CA 1
ATOM 1522 C C . LEU B 1 23 ? -5.809 -1.965 8.695 1 98.81 23 LEU B C 1
ATOM 1524 O O . LEU B 1 23 ? -4.586 -1.81 8.781 1 98.81 23 LEU B O 1
ATOM 1528 N N . ALA B 1 24 ? -6.582 -1.092 8.07 1 98.88 24 ALA B N 1
ATOM 1529 C CA . ALA B 1 24 ? -6.066 0.146 7.492 1 98.88 24 ALA B CA 1
ATOM 1530 C C . ALA B 1 24 ? -5.383 1.004 8.555 1 98.88 24 ALA B C 1
ATOM 1532 O O . ALA B 1 24 ? -4.285 1.52 8.328 1 98.88 24 ALA B O 1
ATOM 1533 N N . ARG B 1 25 ? -6.043 1.12 9.719 1 98.94 25 ARG B N 1
ATOM 1534 C CA . ARG B 1 25 ? -5.457 1.916 10.797 1 98.94 25 ARG B CA 1
ATOM 1535 C C . ARG B 1 25 ? -4.184 1.262 11.328 1 98.94 25 ARG B C 1
ATOM 1537 O O . ARG B 1 25 ? -3.221 1.951 11.664 1 98.94 25 ARG B O 1
ATOM 1544 N N . PHE B 1 26 ? -4.168 -0.019 11.453 1 98.88 26 PHE B N 1
ATOM 1545 C CA . PHE B 1 26 ? -2.98 -0.716 11.938 1 98.88 26 PHE B CA 1
ATOM 1546 C C . PHE B 1 26 ? -1.813 -0.535 10.977 1 98.88 26 PHE B C 1
ATOM 1548 O O . PHE B 1 26 ? -0.702 -0.206 11.398 1 98.88 26 PHE B O 1
ATOM 1555 N N . VAL B 1 27 ? -2.057 -0.788 9.672 1 98.88 27 VAL B N 1
ATOM 1556 C CA . VAL B 1 27 ? -0.994 -0.661 8.68 1 98.88 27 VAL B CA 1
ATOM 1557 C C . VAL B 1 27 ? -0.5 0.783 8.633 1 98.88 27 VAL B C 1
ATOM 1559 O O . VAL B 1 27 ? 0.704 1.031 8.531 1 98.88 27 VAL B O 1
ATOM 1562 N N . PHE B 1 28 ? -1.437 1.765 8.719 1 98.94 28 PHE B N 1
ATOM 1563 C CA . PHE B 1 28 ? -1.052 3.17 8.789 1 98.94 28 PHE B CA 1
ATOM 1564 C C . PHE B 1 28 ? -0.136 3.42 9.977 1 98.94 28 PHE B C 1
ATOM 1566 O O . PHE B 1 28 ? 0.931 4.02 9.836 1 98.94 28 PHE B O 1
ATOM 1573 N N . ALA B 1 29 ? -0.563 2.971 11.156 1 98.94 29 ALA B N 1
ATOM 1574 C CA . ALA B 1 29 ? 0.224 3.18 12.367 1 98.94 29 ALA B CA 1
ATOM 1575 C C . ALA B 1 29 ? 1.605 2.545 12.242 1 98.94 29 ALA B C 1
ATOM 1577 O O . ALA B 1 29 ? 2.617 3.174 12.562 1 98.94 29 ALA B O 1
ATOM 1578 N N . ALA B 1 30 ? 1.626 1.367 11.758 1 98.88 30 ALA B N 1
ATOM 1579 C CA . ALA B 1 30 ? 2.857 0.586 11.688 1 98.88 30 ALA B CA 1
ATOM 1580 C C . ALA B 1 30 ? 3.838 1.196 10.688 1 98.88 30 ALA B C 1
ATOM 1582 O O . ALA B 1 30 ? 5.055 1.124 10.883 1 98.88 30 ALA B O 1
ATOM 1583 N N . THR B 1 31 ? 3.32 1.848 9.648 1 98.81 31 THR B N 1
ATOM 1584 C CA . THR B 1 31 ? 4.207 2.203 8.547 1 98.81 31 THR B CA 1
ATOM 1585 C C . THR B 1 31 ? 4.387 3.715 8.461 1 98.81 31 THR B C 1
ATOM 1587 O O . THR B 1 31 ? 5.422 4.199 8 1 98.81 31 THR B O 1
ATOM 1590 N N . LEU B 1 32 ? 3.342 4.48 8.906 1 98.88 32 LEU B N 1
ATOM 1591 C CA . LEU B 1 32 ? 3.361 5.879 8.484 1 98.88 32 LEU B CA 1
ATOM 1592 C C . LEU B 1 32 ? 3.287 6.809 9.695 1 98.88 32 LEU B C 1
ATOM 1594 O O . LEU B 1 32 ? 3.631 7.988 9.594 1 98.88 32 LEU B O 1
ATOM 1598 N N . LEU B 1 33 ? 2.852 6.293 10.852 1 98.88 33 LEU B N 1
ATOM 1599 C CA . LEU B 1 33 ? 2.684 7.168 12.008 1 98.88 33 LEU B CA 1
ATOM 1600 C C . LEU B 1 33 ? 3.977 7.91 12.328 1 98.88 33 LEU B C 1
ATOM 1602 O O . LEU B 1 33 ? 4.016 9.141 12.281 1 98.88 33 LEU B O 1
ATOM 1606 N N . PHE B 1 34 ? 5.012 7.168 12.555 1 98.75 34 PHE B N 1
ATOM 1607 C CA . PHE B 1 34 ? 6.258 7.793 12.992 1 98.75 34 PHE B CA 1
ATOM 1608 C C . PHE B 1 34 ? 6.988 8.422 11.82 1 98.75 34 PHE B C 1
ATOM 1610 O O . PHE B 1 34 ? 7.855 9.281 12.008 1 98.75 34 PHE B O 1
ATOM 1617 N N . TYR B 1 35 ? 6.727 8.039 10.578 1 98.69 35 TYR B N 1
ATOM 1618 C CA . TYR B 1 35 ? 7.219 8.75 9.406 1 98.69 35 TYR B CA 1
ATOM 1619 C C . TYR B 1 35 ? 6.777 10.203 9.43 1 98.69 35 TYR B C 1
ATOM 1621 O O . TYR B 1 35 ? 7.602 11.117 9.289 1 98.69 35 TYR B O 1
ATOM 1629 N N . PHE B 1 36 ? 5.473 10.398 9.664 1 98.81 36 PHE B N 1
ATOM 1630 C CA . PHE B 1 36 ? 4.934 11.75 9.656 1 98.81 36 PHE B CA 1
ATOM 1631 C C . PHE B 1 36 ? 5.375 12.516 10.898 1 98.81 36 PHE B C 1
ATOM 1633 O O . PHE B 1 36 ? 5.68 13.711 10.82 1 98.81 36 PHE B O 1
ATOM 1640 N N . TRP B 1 37 ? 5.406 11.883 12 1 98.81 37 TRP B N 1
ATOM 1641 C CA . TRP B 1 37 ? 5.812 12.57 13.227 1 98.81 37 TRP B CA 1
ATOM 1642 C C . TRP B 1 37 ? 7.281 12.969 13.164 1 98.81 37 TRP B C 1
ATOM 1644 O O . TRP B 1 37 ? 7.656 14.047 13.625 1 98.81 37 TRP B O 1
ATOM 1654 N N . ASN B 1 38 ? 8.133 12.086 12.656 1 98.44 38 ASN B N 1
ATOM 1655 C CA . ASN B 1 38 ? 9.539 12.438 12.469 1 98.44 38 ASN B CA 1
ATOM 1656 C C . ASN B 1 38 ? 9.695 13.609 11.5 1 98.44 38 ASN B C 1
ATOM 1658 O O . ASN B 1 38 ? 10.484 14.516 11.742 1 98.44 38 ASN B O 1
ATOM 1662 N N . SER B 1 39 ? 9 13.523 10.398 1 98 39 SER B N 1
ATOM 1663 C CA . SER B 1 39 ? 9.016 14.625 9.445 1 98 39 SER B CA 1
ATOM 1664 C C . SER B 1 39 ? 8.617 15.938 10.109 1 98 39 SER B C 1
ATOM 1666 O O . SER B 1 39 ? 9.266 16.969 9.898 1 98 39 SER B O 1
ATOM 1668 N N . ALA B 1 40 ? 7.551 15.906 10.898 1 98.19 40 ALA B N 1
ATOM 1669 C CA . ALA B 1 40 ? 7.102 17.094 11.617 1 98.19 40 ALA B CA 1
ATOM 1670 C C . ALA B 1 40 ? 8.195 17.609 12.547 1 98.19 40 ALA B C 1
ATOM 1672 O O . ALA B 1 40 ? 8.414 18.828 12.648 1 98.19 40 ALA B O 1
ATOM 1673 N N . GLY B 1 41 ? 8.891 16.75 13.172 1 98 41 GLY B N 1
ATOM 1674 C CA . GLY B 1 41 ? 9.922 17.094 14.133 1 98 41 GLY B CA 1
ATOM 1675 C C . GLY B 1 41 ? 11.078 17.859 13.516 1 98 41 GLY B C 1
ATOM 1676 O O . GLY B 1 41 ? 11.742 18.641 14.188 1 98 41 GLY B O 1
ATOM 1677 N N . THR B 1 42 ? 11.32 17.703 12.289 1 97.12 42 THR B N 1
ATOM 1678 C CA . THR B 1 42 ? 12.438 18.344 11.625 1 97.12 42 THR B CA 1
ATOM 1679 C C . THR B 1 42 ? 12.055 19.766 11.18 1 97.12 42 THR B C 1
ATOM 1681 O O . THR B 1 42 ? 12.898 20.5 10.672 1 97.12 42 THR B O 1
ATOM 1684 N N . LYS B 1 43 ? 10.773 20.172 11.344 1 97.81 43 LYS B N 1
ATOM 1685 C CA . LYS B 1 43 ? 10.305 21.375 10.672 1 97.81 43 LYS B CA 1
ATOM 1686 C C . LYS B 1 43 ? 10.312 22.562 11.625 1 97.81 43 LYS B C 1
ATOM 1688 O O . LYS B 1 43 ? 10.188 23.719 11.195 1 97.81 43 LYS B O 1
ATOM 1693 N N . TRP B 1 44 ? 10.453 22.219 12.906 1 96.44 44 TRP B N 1
ATOM 1694 C CA . TRP B 1 44 ? 10.273 23.344 13.828 1 96.44 44 TRP B CA 1
ATOM 1695 C C . TRP B 1 44 ? 11.422 23.406 14.828 1 96.44 44 TRP B C 1
ATOM 1697 O O . TRP B 1 44 ? 12.188 22.453 14.969 1 96.44 44 TRP B O 1
ATOM 1707 N N . ASP B 1 45 ? 11.594 24.609 15.367 1 95.31 45 ASP B N 1
ATOM 1708 C CA . ASP B 1 45 ? 12.609 24.875 16.375 1 95.31 45 ASP B CA 1
ATOM 1709 C C . ASP B 1 45 ? 11.977 25.312 17.688 1 95.31 45 ASP B C 1
ATOM 1711 O O . ASP B 1 45 ? 11.469 26.438 17.797 1 95.31 45 ASP B O 1
ATOM 1715 N N . GLY B 1 46 ? 11.953 24.406 18.688 1 94.31 46 GLY B N 1
ATOM 1716 C CA . GLY B 1 46 ? 11.375 24.703 19.984 1 94.31 46 GLY B CA 1
ATOM 1717 C C . GLY B 1 46 ? 9.914 24.328 20.094 1 94.31 46 GLY B C 1
ATOM 1718 O O . GLY B 1 46 ? 9.547 23.5 20.922 1 94.31 46 GLY B O 1
ATOM 1719 N N . THR B 1 47 ? 9.078 25.031 19.219 1 96.31 47 THR B N 1
ATOM 1720 C CA . THR B 1 47 ? 7.656 24.719 19.203 1 96.31 47 THR B CA 1
ATOM 1721 C C . THR B 1 47 ? 7.156 24.531 17.781 1 96.31 47 THR B C 1
ATOM 1723 O O . THR B 1 47 ? 7.785 24.984 16.828 1 96.31 47 THR B O 1
ATOM 1726 N N . PRO B 1 48 ? 5.953 23.922 17.641 1 95.69 48 PRO B N 1
ATOM 1727 C CA . PRO B 1 48 ? 5.395 23.75 16.297 1 95.69 48 PRO B CA 1
ATOM 1728 C C . PRO B 1 48 ? 4.969 25.062 15.656 1 95.69 48 PRO B C 1
ATOM 1730 O O . PRO B 1 48 ? 4.648 25.094 14.469 1 95.69 48 PRO B O 1
ATOM 1733 N N . PHE B 1 49 ? 5.023 26.156 16.375 1 97.44 49 PHE B N 1
ATOM 1734 C CA . PHE 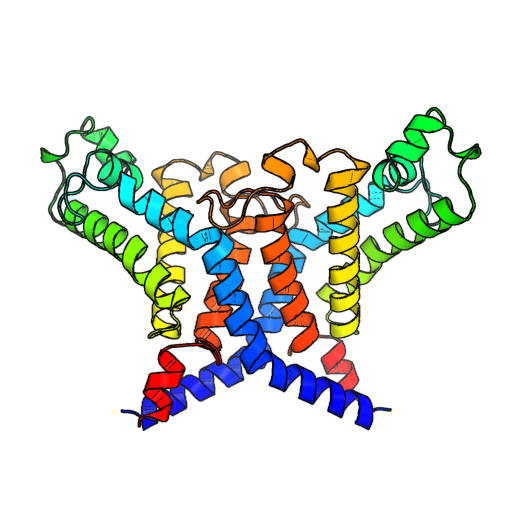B 1 49 ? 4.625 27.453 15.852 1 97.44 49 PHE B CA 1
ATOM 1735 C C . PHE B 1 49 ? 5.848 28.281 15.453 1 97.44 49 PHE B C 1
ATOM 1737 O O . PHE B 1 49 ? 5.715 29.391 14.938 1 97.44 49 PHE B O 1
ATOM 1744 N N . SER B 1 50 ? 7.023 27.703 15.68 1 97.5 50 SER B N 1
ATOM 1745 C CA . SER B 1 50 ? 8.273 28.359 15.305 1 97.5 50 SER B CA 1
ATOM 1746 C C . SER B 1 50 ? 9.039 27.531 14.273 1 97.5 50 SER B C 1
ATOM 1748 O O . SER B 1 50 ? 10.016 26.859 14.609 1 97.5 50 SER B O 1
ATOM 1750 N N . PRO B 1 51 ? 8.586 27.641 13.031 1 97.5 51 PRO B N 1
ATOM 1751 C CA . PRO B 1 51 ? 9.258 26.859 11.992 1 97.5 51 PRO B CA 1
ATOM 1752 C C . PRO B 1 51 ? 10.742 27.172 11.883 1 97.5 51 PRO B C 1
ATOM 1754 O O . PRO B 1 51 ? 11.141 28.344 12 1 97.5 51 PRO B O 1
ATOM 1757 N N . GLY B 1 52 ? 11.578 26.156 11.727 1 97.5 52 GLY B N 1
ATOM 1758 C CA . GLY B 1 52 ? 13 26.312 11.453 1 97.5 52 GLY B CA 1
ATOM 1759 C C . GLY B 1 52 ? 13.32 26.312 9.969 1 97.5 52 GLY B C 1
ATOM 1760 O O . GLY B 1 52 ? 12.422 26.188 9.133 1 97.5 52 GLY B O 1
ATOM 1761 N N . VAL B 1 53 ? 14.633 26.516 9.688 1 96.69 53 VAL B N 1
ATOM 1762 C CA . VAL B 1 53 ? 15.102 26.562 8.305 1 96.69 53 VAL B CA 1
ATOM 1763 C C . VAL B 1 53 ? 14.672 25.297 7.582 1 96.69 53 VAL B C 1
ATOM 1765 O O . VAL B 1 53 ? 14.25 25.344 6.422 1 96.69 53 VAL B O 1
ATOM 1768 N N . GLY B 1 54 ? 14.695 24.188 8.258 1 96 54 GLY B N 1
ATOM 1769 C CA . GLY B 1 54 ? 14.32 22.922 7.672 1 96 54 GLY B CA 1
ATOM 1770 C C . GLY B 1 54 ? 12.867 22.859 7.254 1 96 54 GLY B C 1
ATOM 1771 O O . GLY B 1 54 ? 12.539 22.328 6.188 1 96 54 GLY B O 1
ATOM 1772 N N . GLY B 1 55 ? 12.016 23.391 8.055 1 97.81 55 GLY B N 1
ATOM 1773 C CA . GLY B 1 55 ? 10.594 23.406 7.75 1 97.81 55 GLY B CA 1
ATOM 1774 C C . GLY B 1 55 ? 10.258 24.203 6.508 1 97.81 55 GLY B C 1
ATOM 1775 O O . GLY B 1 55 ? 9.562 23.719 5.613 1 97.81 55 GLY B O 1
ATOM 1776 N N . TYR B 1 56 ? 10.805 25.438 6.473 1 98.12 56 TYR B N 1
ATOM 1777 C CA . TYR B 1 56 ? 10.57 26.281 5.312 1 98.12 56 TYR B CA 1
ATOM 1778 C C . TYR B 1 56 ? 11.156 25.656 4.051 1 98.12 56 TYR B C 1
ATOM 1780 O O . TYR B 1 56 ? 10.531 25.688 2.988 1 98.12 56 TYR B O 1
ATOM 1788 N N . ALA B 1 57 ? 12.367 25.047 4.176 1 97.81 57 ALA B N 1
ATOM 1789 C CA . ALA B 1 57 ? 13.039 24.469 3.021 1 97.81 57 ALA B CA 1
ATOM 1790 C C . ALA B 1 57 ? 12.305 23.234 2.518 1 97.81 57 ALA B C 1
ATOM 1792 O O . ALA B 1 57 ? 12.281 22.969 1.312 1 97.81 57 AL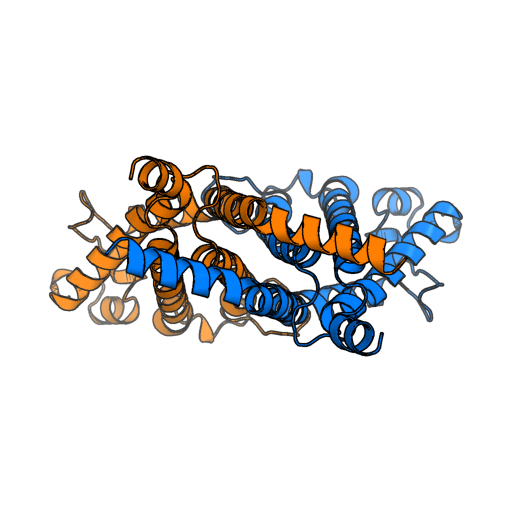A B O 1
ATOM 1793 N N . GLN B 1 58 ? 11.68 22.5 3.389 1 97.56 58 GLN B N 1
ATOM 1794 C CA . GLN B 1 58 ? 10.969 21.281 3.021 1 97.56 58 GLN B CA 1
ATOM 1795 C C . GLN B 1 58 ? 9.672 21.594 2.291 1 97.56 58 GLN B C 1
ATOM 1797 O O . GLN B 1 58 ? 9.266 20.875 1.387 1 97.56 58 GLN B O 1
ATOM 1802 N N . ILE B 1 59 ? 9.078 22.641 2.693 1 97.81 59 ILE B N 1
ATOM 1803 C CA . ILE B 1 59 ? 7.758 22.953 2.166 1 97.81 59 ILE B CA 1
ATOM 1804 C C . ILE B 1 59 ? 7.887 23.922 0.993 1 97.81 59 ILE B C 1
ATOM 1806 O O . ILE B 1 59 ? 7.133 23.844 0.02 1 97.81 59 ILE B O 1
ATOM 1810 N N . PHE B 1 60 ? 8.875 24.844 1.062 1 97.94 60 PHE B N 1
ATOM 1811 C CA . PHE B 1 60 ? 9.102 25.844 0.034 1 97.94 60 PHE B CA 1
ATOM 1812 C C . PHE B 1 60 ? 10.57 25.859 -0.395 1 97.94 60 PHE B C 1
ATOM 1814 O O . PHE B 1 60 ? 11.242 26.891 -0.277 1 97.94 60 PHE B O 1
ATOM 1821 N N . PRO B 1 61 ? 11.008 24.734 -0.983 1 97.5 61 PRO B N 1
ATOM 1822 C CA . PRO B 1 61 ? 12.438 24.656 -1.301 1 97.5 61 PRO B CA 1
ATOM 1823 C C . PRO B 1 61 ? 12.891 25.75 -2.264 1 97.5 61 PRO B C 1
ATOM 1825 O O . PRO B 1 61 ? 13.953 26.344 -2.068 1 97.5 61 PRO B O 1
ATOM 1828 N N . LYS B 1 62 ? 12.18 26.094 -3.256 1 96.81 62 LYS B N 1
ATOM 1829 C CA . LYS B 1 62 ? 12.578 27.078 -4.258 1 96.81 62 LYS B CA 1
ATOM 1830 C C . LYS B 1 62 ? 12.562 28.5 -3.674 1 96.81 62 LYS B C 1
ATOM 1832 O O . LYS B 1 62 ? 13.453 29.297 -3.955 1 96.81 62 LYS B O 1
ATOM 1837 N N . ALA B 1 63 ? 11.516 28.781 -2.91 1 97.81 63 ALA B N 1
ATOM 1838 C CA . ALA B 1 63 ? 11.445 30.094 -2.266 1 97.81 63 ALA B CA 1
ATOM 1839 C C . ALA B 1 63 ? 12.625 30.297 -1.312 1 97.81 63 ALA B C 1
ATOM 1841 O O . ALA B 1 63 ? 13.211 31.375 -1.266 1 97.81 63 ALA B O 1
ATOM 1842 N N . MET B 1 64 ? 12.953 29.266 -0.608 1 98.31 64 MET B N 1
ATOM 1843 C CA . MET B 1 64 ? 14.055 29.359 0.341 1 98.31 64 MET B CA 1
ATOM 1844 C C . MET B 1 64 ? 15.383 29.531 -0.388 1 98.31 64 MET B C 1
ATOM 1846 O O . MET B 1 64 ? 16.25 30.297 0.044 1 98.31 64 MET B O 1
ATOM 1850 N N . GLU B 1 65 ? 15.492 28.781 -1.394 1 97.44 65 GLU B N 1
ATOM 1851 C CA . GLU B 1 65 ? 16.688 28.938 -2.209 1 97.44 65 GLU B CA 1
ATOM 1852 C C . GLU B 1 65 ? 16.812 30.359 -2.729 1 97.44 65 GLU B C 1
ATOM 1854 O O . GLU B 1 65 ? 17.906 30.938 -2.709 1 97.44 65 GLU B O 1
ATOM 1859 N N . ALA B 1 66 ? 15.805 30.906 -3.162 1 97.69 66 ALA B N 1
ATOM 1860 C CA . ALA B 1 66 ? 15.781 32.25 -3.764 1 97.69 66 ALA B CA 1
ATOM 1861 C C . ALA B 1 66 ? 16.203 33.312 -2.756 1 97.69 66 ALA B C 1
ATOM 1863 O O . ALA B 1 66 ? 16.766 34.344 -3.133 1 97.69 66 ALA B O 1
ATOM 1864 N N . VAL B 1 67 ? 16.047 33 -1.48 1 98 67 VAL B N 1
ATOM 1865 C CA . VAL B 1 67 ? 16.344 34.031 -0.474 1 98 67 VAL B CA 1
ATOM 1866 C C . VAL B 1 67 ? 17.578 33.625 0.319 1 98 67 VAL B C 1
ATOM 1868 O O . VAL B 1 67 ? 17.828 34.156 1.41 1 98 67 VAL B O 1
ATOM 1871 N N . GLY B 1 68 ? 18.297 32.656 -0.197 1 97.88 68 GLY B N 1
ATOM 1872 C CA . GLY B 1 68 ? 19.547 32.219 0.429 1 97.88 68 GLY B CA 1
ATOM 1873 C C . GLY B 1 68 ? 19.328 31.594 1.792 1 97.88 68 GLY B C 1
ATOM 1874 O O . GLY B 1 68 ? 20.141 31.797 2.701 1 97.88 68 GLY B O 1
ATOM 1875 N N . TYR B 1 69 ? 18.109 31.047 2.002 1 97.56 69 TYR B N 1
ATOM 1876 C CA . TYR B 1 69 ? 17.75 30.312 3.211 1 97.56 69 TYR B CA 1
ATOM 1877 C C . TYR B 1 69 ? 17.672 31.25 4.414 1 97.56 69 TYR B C 1
ATOM 1879 O O . TYR B 1 69 ? 17.906 30.828 5.547 1 97.56 69 TYR B O 1
ATOM 1887 N N . ASP B 1 70 ? 17.359 32.531 4.109 1 97.88 70 ASP B N 1
ATOM 1888 C CA . ASP B 1 70 ? 17.094 33.5 5.148 1 97.88 70 ASP B CA 1
ATOM 1889 C C . ASP B 1 70 ? 15.602 33.562 5.48 1 97.88 70 ASP B C 1
ATOM 1891 O O . ASP B 1 70 ? 14.836 34.25 4.801 1 97.88 70 ASP B O 1
ATOM 1895 N N . ILE B 1 71 ? 15.219 33 6.574 1 96.81 71 ILE B N 1
ATOM 1896 C CA . ILE B 1 71 ? 13.828 32.844 6.969 1 96.81 71 ILE B CA 1
ATOM 1897 C C . ILE B 1 71 ? 13.188 34.219 7.152 1 96.81 71 ILE B C 1
ATOM 1899 O O . ILE B 1 71 ? 11.969 34.375 7.02 1 96.81 71 ILE B O 1
ATOM 1903 N N . SER B 1 72 ? 14.008 35.188 7.512 1 96.94 72 SER B N 1
ATOM 1904 C CA . SER B 1 72 ? 13.469 36.531 7.777 1 96.94 72 SER B CA 1
ATOM 1905 C C . SER B 1 72 ? 12.852 37.125 6.523 1 96.94 72 SER B C 1
ATOM 1907 O O . SER B 1 72 ? 12.094 38.094 6.605 1 96.94 72 SER B O 1
ATOM 1909 N N . GLN B 1 73 ? 13.18 36.562 5.375 1 97.75 73 GLN B N 1
ATOM 1910 C CA . GLN B 1 73 ? 12.68 37.094 4.109 1 97.75 73 GLN B CA 1
ATOM 1911 C C . GLN B 1 73 ? 11.391 36.375 3.693 1 97.75 73 GLN B C 1
ATOM 1913 O O . GLN B 1 73 ? 10.805 36.719 2.658 1 97.75 73 GLN B O 1
ATOM 1918 N N . MET B 1 74 ? 10.898 35.406 4.473 1 97.75 74 MET B N 1
ATOM 1919 C CA . MET B 1 74 ? 9.664 34.688 4.18 1 97.75 74 MET B CA 1
ATOM 1920 C C . MET B 1 74 ? 8.453 35.469 4.711 1 97.75 74 MET B C 1
ATOM 1922 O O . MET B 1 74 ? 8.555 36.188 5.703 1 97.75 74 MET B O 1
ATOM 1926 N N . SER B 1 75 ? 7.262 35.344 4.113 1 98.06 75 SER B N 1
ATOM 1927 C CA . SER B 1 75 ? 6.055 36.062 4.465 1 98.06 75 SER B CA 1
ATOM 1928 C C . SER B 1 75 ? 5.246 35.344 5.527 1 98.06 75 SER B C 1
ATOM 1930 O O . SER B 1 75 ? 5.555 34.188 5.871 1 98.06 75 SER B O 1
ATOM 1932 N N . ILE B 1 76 ? 4.191 35.969 5.945 1 97.94 76 ILE B N 1
ATOM 1933 C CA . ILE B 1 76 ? 3.281 35.375 6.926 1 97.94 76 ILE B CA 1
ATOM 1934 C C . ILE B 1 76 ? 2.551 34.188 6.309 1 97.94 76 ILE B C 1
ATOM 1936 O O . ILE B 1 76 ? 2.221 33.219 7.004 1 97.94 76 ILE B O 1
ATOM 1940 N N . PHE B 1 77 ? 2.355 34.25 5.016 1 98.31 77 PHE B N 1
ATOM 1941 C CA . PHE B 1 77 ? 1.726 33.156 4.32 1 98.31 77 PHE B CA 1
ATOM 1942 C C . PHE B 1 77 ? 2.584 31.891 4.426 1 98.31 77 PHE B C 1
ATOM 1944 O O . PHE B 1 77 ? 2.078 30.812 4.746 1 98.31 77 PHE B O 1
ATOM 1951 N N . HIS B 1 78 ? 3.893 32.062 4.172 1 98.38 78 HIS B N 1
ATOM 1952 C CA . HIS B 1 78 ? 4.801 30.922 4.27 1 98.38 78 HIS B CA 1
ATOM 1953 C C . HIS B 1 78 ? 4.805 30.344 5.68 1 98.38 78 HIS B C 1
ATOM 1955 O O . HIS B 1 78 ? 4.754 29.125 5.852 1 98.38 78 HIS B O 1
ATOM 1961 N N . TRP B 1 79 ? 4.863 31.188 6.648 1 98.25 79 TRP B N 1
ATOM 1962 C CA . TRP B 1 79 ? 4.809 30.75 8.039 1 98.25 79 TRP B CA 1
ATOM 1963 C C . TRP B 1 79 ? 3.541 29.953 8.312 1 98.25 79 TRP B C 1
ATOM 1965 O O . TRP B 1 79 ? 3.6 28.859 8.867 1 98.25 79 TRP B O 1
ATOM 1975 N N . ALA B 1 80 ? 2.434 30.484 7.879 1 98.56 80 ALA B N 1
ATOM 1976 C CA . ALA B 1 80 ? 1.144 29.859 8.148 1 98.56 80 ALA B CA 1
ATOM 1977 C C . ALA B 1 80 ? 1.073 28.453 7.535 1 98.56 80 ALA B C 1
ATOM 1979 O O . ALA B 1 80 ? 0.559 27.531 8.156 1 98.56 80 ALA B O 1
ATOM 1980 N N . VAL B 1 81 ? 1.6 28.344 6.383 1 98.25 81 VAL B N 1
ATOM 1981 C CA . VAL B 1 81 ? 1.55 27.062 5.668 1 98.25 81 VAL B CA 1
ATOM 1982 C C . VAL B 1 81 ? 2.451 26.047 6.367 1 98.25 81 VAL B C 1
ATOM 1984 O O . VAL B 1 81 ? 2.057 24.906 6.566 1 98.25 81 VAL B O 1
ATOM 1987 N N . VAL B 1 82 ? 3.637 26.469 6.73 1 98.5 82 VAL B N 1
ATOM 1988 C CA . VAL B 1 82 ? 4.566 25.562 7.391 1 98.5 82 VAL B CA 1
ATOM 1989 C C . VAL B 1 82 ? 3.994 25.125 8.734 1 98.5 82 VAL B C 1
ATOM 1991 O O . VAL B 1 82 ? 4.027 23.938 9.07 1 98.5 82 VAL B O 1
ATOM 1994 N N . VAL B 1 83 ? 3.445 26.062 9.469 1 98.62 83 VAL B N 1
ATOM 1995 C CA . VAL B 1 83 ? 2.867 25.75 10.773 1 98.62 83 VAL B CA 1
ATOM 1996 C C . VAL B 1 83 ? 1.676 24.812 10.594 1 98.62 83 VAL B C 1
ATOM 1998 O O . VAL B 1 83 ? 1.565 23.797 11.297 1 98.62 83 VAL B O 1
ATOM 2001 N N . ALA B 1 84 ? 0.846 25.109 9.648 1 98.5 84 ALA B N 1
ATOM 2002 C CA . ALA B 1 84 ? -0.318 24.266 9.391 1 98.5 84 ALA B CA 1
ATOM 2003 C C . ALA B 1 84 ? 0.105 22.859 8.984 1 98.5 84 ALA B C 1
ATOM 2005 O O . ALA B 1 84 ? -0.473 21.875 9.453 1 98.5 84 ALA B O 1
ATOM 2006 N N . GLY B 1 85 ? 1.099 22.766 8.109 1 98.44 85 GLY B N 1
ATOM 2007 C CA . GLY B 1 85 ? 1.605 21.469 7.699 1 98.44 85 GLY B CA 1
ATOM 2008 C C . GLY B 1 85 ? 2.195 20.672 8.844 1 98.44 85 GLY B C 1
ATOM 2009 O O . GLY B 1 85 ? 1.93 19.469 8.977 1 98.44 85 GLY B O 1
ATOM 2010 N N . THR B 1 86 ? 2.945 21.359 9.641 1 98.56 86 THR B N 1
ATOM 2011 C CA . THR B 1 86 ? 3.582 20.719 10.789 1 98.56 86 THR B CA 1
ATOM 2012 C C . THR B 1 86 ? 2.535 20.188 11.758 1 98.56 86 THR B C 1
ATOM 2014 O O . THR B 1 86 ? 2.611 19.031 12.195 1 98.56 86 THR B O 1
ATOM 2017 N N . LEU B 1 87 ? 1.583 20.984 12.047 1 98.62 87 LEU B N 1
ATOM 2018 C CA . LEU B 1 87 ? 0.534 20.578 12.977 1 98.62 87 LEU B CA 1
ATOM 2019 C C . LEU B 1 87 ? -0.283 19.422 12.398 1 98.62 87 LEU B C 1
ATOM 2021 O O . LEU B 1 87 ? -0.661 18.5 13.117 1 98.62 87 LEU B O 1
ATOM 2025 N N . ALA B 1 88 ? -0.562 19.5 11.148 1 98.69 88 ALA B N 1
ATOM 2026 C CA . ALA B 1 88 ? -1.296 18.422 10.492 1 98.69 88 ALA B CA 1
ATOM 2027 C C . ALA B 1 88 ? -0.554 17.094 10.617 1 98.69 88 ALA B C 1
ATOM 2029 O O . ALA B 1 88 ? -1.17 16.047 10.852 1 98.69 88 ALA B O 1
ATOM 2030 N N . GLU B 1 89 ? 0.728 17.109 10.523 1 98.81 89 GLU B N 1
ATOM 2031 C CA . GLU B 1 89 ? 1.543 15.891 10.578 1 98.81 89 GLU B CA 1
ATOM 2032 C C . GLU B 1 89 ? 1.542 15.289 11.977 1 98.81 89 GLU B C 1
ATOM 2034 O O . GLU B 1 89 ? 1.796 14.094 12.148 1 98.81 89 GLU B O 1
ATOM 2039 N N . TYR B 1 90 ? 1.313 16.109 12.906 1 98.75 90 TYR B N 1
ATOM 2040 C CA . TYR B 1 90 ? 1.192 15.578 14.266 1 98.75 90 TYR B CA 1
ATOM 2041 C C . TYR B 1 90 ? -0.234 15.125 14.547 1 98.75 90 TYR B C 1
ATOM 2043 O O . TYR B 1 90 ? -0.45 14.016 15.039 1 98.75 90 TYR B O 1
ATOM 2051 N N . ILE B 1 91 ? -1.228 15.867 14.18 1 98.88 91 ILE B N 1
ATOM 2052 C CA . ILE B 1 91 ? -2.602 15.734 14.648 1 98.88 91 ILE B CA 1
ATOM 2053 C C . ILE B 1 91 ? -3.332 14.68 13.828 1 98.88 91 ILE B C 1
ATOM 2055 O O . ILE B 1 91 ? -3.977 13.781 14.383 1 98.88 91 ILE B O 1
ATOM 2059 N N . LEU B 1 92 ? -3.215 14.758 12.539 1 98.94 92 LEU B N 1
ATOM 2060 C CA . LEU B 1 92 ? -4.004 13.867 11.688 1 98.94 92 LEU B CA 1
ATOM 2061 C C . LEU B 1 92 ? -3.617 12.414 11.914 1 98.94 92 LEU B C 1
ATOM 2063 O O . LEU B 1 92 ? -4.484 11.562 12.117 1 98.94 92 LEU B O 1
ATOM 2067 N N . PRO B 1 93 ? -2.303 12.102 11.93 1 98.94 93 PRO B N 1
ATOM 2068 C CA . PRO B 1 93 ? -1.939 10.711 12.219 1 98.94 93 PRO B CA 1
ATOM 2069 C C . PRO B 1 93 ? -2.408 10.258 13.594 1 98.94 93 PRO B C 1
ATOM 2071 O O . PRO B 1 93 ? -2.852 9.117 13.75 1 98.94 93 PRO B O 1
ATOM 2074 N N . LEU B 1 94 ? -2.332 11.109 14.555 1 98.88 94 LEU B N 1
ATOM 2075 C CA . LEU B 1 94 ? -2.807 10.766 15.891 1 98.88 94 LEU B CA 1
ATOM 2076 C C . LEU B 1 94 ? -4.293 10.414 15.859 1 98.88 94 LEU B C 1
ATOM 2078 O O . LEU B 1 94 ? -4.707 9.406 16.438 1 98.88 94 LEU B O 1
ATOM 2082 N N . LEU B 1 95 ? -5.082 11.242 15.219 1 98.94 95 LEU B N 1
ATOM 2083 C CA . LEU B 1 95 ? -6.523 11.023 15.141 1 98.94 95 LEU B CA 1
ATOM 2084 C C . LEU B 1 95 ? -6.828 9.695 14.453 1 98.94 95 LEU B C 1
ATOM 2086 O O . LEU B 1 95 ? -7.727 8.969 14.875 1 98.94 95 LEU B O 1
ATOM 2090 N N . ILE B 1 96 ? -6.086 9.367 13.414 1 98.94 96 ILE B N 1
ATOM 2091 C CA . ILE B 1 96 ? -6.281 8.117 12.695 1 98.94 96 ILE B CA 1
ATOM 2092 C C . ILE B 1 96 ? -6 6.938 13.625 1 98.94 96 ILE B C 1
ATOM 2094 O O . ILE B 1 96 ? -6.805 6.012 13.719 1 98.94 96 ILE B O 1
ATOM 2098 N N . VAL B 1 97 ? -4.906 6.973 14.352 1 98.81 97 VAL B N 1
ATOM 2099 C CA . VAL B 1 97 ? -4.449 5.828 15.133 1 98.81 97 VAL B CA 1
ATOM 2100 C C . VAL B 1 97 ? -5.414 5.578 16.297 1 98.81 97 VAL B C 1
ATOM 2102 O O . VAL B 1 97 ? -5.758 4.43 16.578 1 98.81 97 VAL B O 1
ATOM 2105 N N . ILE B 1 98 ? -5.961 6.605 16.906 1 98.62 98 ILE B N 1
ATOM 2106 C CA . ILE B 1 98 ? -6.828 6.402 18.062 1 98.62 98 ILE B CA 1
ATOM 2107 C C . ILE B 1 98 ? -8.273 6.23 17.594 1 98.62 98 ILE B C 1
ATOM 2109 O O . ILE B 1 98 ? -9.148 5.895 18.391 1 98.62 98 ILE B O 1
ATOM 2113 N N . GLY B 1 99 ? -8.516 6.402 16.312 1 98.69 99 GLY B N 1
ATOM 2114 C CA . GLY B 1 99 ? -9.852 6.254 15.758 1 98.69 99 GLY B CA 1
ATOM 2115 C C . GLY B 1 99 ? -10.82 7.324 16.234 1 98.69 99 GLY B C 1
ATOM 2116 O O . GLY B 1 99 ? -11.914 7.016 16.703 1 98.69 99 GLY B O 1
ATOM 2117 N N . LEU B 1 100 ? -10.414 8.586 16.078 1 98.62 100 LEU B N 1
ATOM 2118 C CA . LEU B 1 100 ? -11.227 9.742 16.422 1 98.62 100 LEU B CA 1
ATOM 2119 C C . LEU B 1 100 ? -11.414 10.664 15.227 1 98.62 100 LEU B C 1
ATOM 2121 O O . LEU B 1 100 ? -10.438 11.078 14.594 1 98.62 100 LEU B O 1
ATOM 2125 N N . PHE B 1 101 ? -12.727 11.023 14.898 1 98 101 PHE B N 1
ATOM 2126 C CA . PHE B 1 101 ? -13.039 11.82 13.711 1 98 101 PHE B CA 1
ATOM 2127 C C . PHE B 1 101 ? -12.312 11.266 12.484 1 98 101 PHE B C 1
ATOM 2129 O O . PHE B 1 101 ? -11.688 12.016 11.734 1 98 101 PHE B O 1
ATOM 2136 N N . THR B 1 102 ? -12.359 9.977 12.352 1 98.62 102 THR B N 1
ATOM 2137 C CA . THR B 1 102 ? -11.492 9.242 11.445 1 98.62 102 THR B CA 1
ATOM 2138 C C . THR B 1 102 ? -11.75 9.641 9.992 1 98.62 102 THR B C 1
ATOM 2140 O O . THR B 1 102 ? -10.812 9.852 9.219 1 98.62 102 THR B O 1
ATOM 2143 N N . ARG B 1 103 ? -12.961 9.797 9.586 1 98.56 103 ARG B N 1
ATOM 2144 C CA . ARG B 1 103 ? -13.266 10.156 8.203 1 98.56 103 ARG B CA 1
ATOM 2145 C C . ARG B 1 103 ? -12.688 11.523 7.852 1 98.56 103 ARG B C 1
ATOM 2147 O O . ARG B 1 103 ? -12.125 11.703 6.77 1 98.56 103 ARG B O 1
ATOM 2154 N N . PHE B 1 104 ? -12.773 12.445 8.773 1 98.5 104 PHE B N 1
ATOM 2155 C CA . PHE B 1 104 ? -12.227 13.781 8.555 1 98.5 104 PHE B CA 1
ATOM 2156 C C . PHE B 1 104 ? -10.703 13.742 8.523 1 98.5 104 PHE B C 1
ATOM 2158 O O . PHE B 1 104 ? -10.078 14.383 7.676 1 98.5 104 PHE B O 1
ATOM 2165 N N . ALA B 1 105 ? -10.156 12.992 9.469 1 98.94 105 ALA B N 1
ATOM 2166 C CA . ALA B 1 105 ? -8.703 12.859 9.508 1 98.94 105 ALA B CA 1
ATOM 2167 C C . ALA B 1 105 ? -8.172 12.219 8.227 1 98.94 105 ALA B C 1
ATOM 2169 O O . ALA B 1 105 ? -7.141 12.633 7.699 1 98.94 105 ALA B O 1
ATOM 2170 N N . ALA B 1 106 ? -8.867 11.25 7.77 1 98.94 106 ALA B N 1
ATOM 2171 C CA . ALA B 1 106 ? -8.477 10.57 6.539 1 98.94 106 ALA B CA 1
ATOM 2172 C C . ALA B 1 106 ? -8.539 11.516 5.344 1 98.94 106 ALA B C 1
ATOM 2174 O O . ALA B 1 106 ? -7.633 11.531 4.508 1 98.94 106 ALA B O 1
ATOM 2175 N N . LEU B 1 107 ? -9.57 12.312 5.246 1 98.88 107 LEU B N 1
ATOM 2176 C CA . LEU B 1 107 ? -9.664 13.312 4.184 1 98.88 107 LEU B CA 1
ATOM 2177 C C . LEU B 1 107 ? -8.523 14.32 4.281 1 98.88 107 LEU B C 1
ATOM 2179 O O . LEU B 1 107 ? -7.949 14.719 3.266 1 98.88 107 LEU B O 1
ATOM 2183 N N . GLY B 1 108 ? -8.289 14.719 5.488 1 98.88 108 GLY B N 1
ATOM 2184 C CA . GLY B 1 108 ? -7.145 15.586 5.715 1 98.88 108 GLY B CA 1
ATOM 2185 C C . GLY B 1 108 ? -5.832 14.984 5.25 1 98.88 108 GLY B C 1
ATOM 2186 O O . GLY B 1 108 ? -5.02 15.664 4.621 1 98.88 108 GLY B O 1
ATOM 2187 N N . MET B 1 109 ? -5.633 13.727 5.543 1 98.94 109 MET B N 1
ATOM 2188 C CA . MET B 1 109 ? -4.406 13.047 5.137 1 98.94 109 MET B CA 1
ATOM 2189 C C . MET B 1 109 ? -4.336 12.914 3.619 1 98.94 109 MET B C 1
ATOM 2191 O O . MET B 1 109 ? -3.256 13.008 3.031 1 98.94 109 MET B O 1
ATOM 2195 N N . ILE B 1 110 ? -5.445 12.617 2.965 1 98.94 110 ILE B N 1
ATOM 2196 C CA . ILE B 1 110 ? -5.484 12.578 1.508 1 98.94 110 ILE B CA 1
ATOM 2197 C C . ILE B 1 110 ? -4.977 13.898 0.94 1 98.94 110 ILE B C 1
ATOM 2199 O O . ILE B 1 110 ? -4.125 13.914 0.051 1 98.94 110 ILE B O 1
ATOM 2203 N N . GLY B 1 111 ? -5.539 15 1.462 1 98.81 111 GLY B N 1
ATOM 2204 C CA . GLY B 1 111 ? -5.066 16.312 1.037 1 98.81 111 GLY B CA 1
ATOM 2205 C C . GLY B 1 111 ? -3.598 16.531 1.339 1 98.81 111 GLY B C 1
ATOM 2206 O O . GLY B 1 111 ? -2.855 17.031 0.491 1 98.81 111 GLY B O 1
ATOM 2207 N N . PHE B 1 112 ? -3.205 16.172 2.496 1 98.75 112 PHE B N 1
ATOM 2208 C CA . PHE B 1 112 ? -1.827 16.391 2.922 1 98.75 112 PHE B CA 1
ATOM 2209 C C . PHE B 1 112 ? -0.856 15.633 2.029 1 98.75 112 PHE B C 1
ATOM 2211 O O . PHE B 1 112 ? 0.131 16.188 1.553 1 98.75 112 PHE B O 1
ATOM 2218 N N . VAL B 1 113 ? -1.107 14.359 1.792 1 98.62 113 VAL B N 1
ATOM 2219 C CA . VAL B 1 113 ? -0.223 13.523 0.982 1 98.62 113 VAL B CA 1
ATOM 2220 C C . VAL B 1 113 ? -0.208 14.039 -0.457 1 98.62 113 VAL B C 1
ATOM 2222 O O . VAL B 1 113 ? 0.829 14 -1.124 1 98.62 113 VAL B O 1
ATOM 2225 N N . THR B 1 114 ? -1.304 14.57 -0.94 1 98.56 114 THR B N 1
ATOM 2226 C CA . THR B 1 114 ? -1.339 15.172 -2.27 1 98.56 114 THR B CA 1
ATOM 2227 C C . THR B 1 114 ? -0.393 16.359 -2.348 1 98.56 114 THR B C 1
ATOM 2229 O O . THR B 1 114 ? 0.428 16.453 -3.262 1 98.56 114 THR B O 1
ATOM 2232 N N . VAL B 1 115 ? -0.515 17.25 -1.395 1 98.06 115 VAL B N 1
ATOM 2233 C CA . VAL B 1 115 ? 0.349 18.422 -1.371 1 98.06 115 VAL B CA 1
ATOM 2234 C C . VAL B 1 115 ? 1.805 18 -1.205 1 98.06 115 VAL B C 1
ATOM 2236 O O . VAL B 1 115 ? 2.697 18.547 -1.86 1 98.06 115 VAL B O 1
ATOM 2239 N N . GLN B 1 116 ? 1.994 17.016 -0.325 1 97.81 116 GLN B N 1
ATOM 2240 C CA . GLN B 1 116 ? 3.33 16.453 -0.144 1 97.81 116 GLN B CA 1
ATOM 2241 C C . GLN B 1 116 ? 3.887 15.922 -1.462 1 97.81 116 GLN B C 1
ATOM 2243 O O . GLN B 1 116 ? 5.051 16.172 -1.793 1 97.81 116 GLN B O 1
ATOM 2248 N N . SER B 1 117 ? 3.105 15.219 -2.203 1 98.12 117 SER B N 1
ATOM 2249 C CA . SER B 1 117 ? 3.525 14.648 -3.479 1 98.12 117 SER B CA 1
ATOM 2250 C C . SER B 1 117 ? 3.857 15.734 -4.492 1 98.12 117 SER B C 1
ATOM 2252 O O . SER B 1 117 ? 4.867 15.656 -5.191 1 98.12 117 SER B O 1
ATOM 2254 N N . LEU B 1 118 ? 3.041 16.75 -4.547 1 97.56 118 LEU B N 1
ATOM 2255 C CA . LEU B 1 118 ? 3.287 17.859 -5.461 1 97.56 118 LEU B CA 1
ATOM 2256 C C . LEU B 1 118 ? 4.566 18.609 -5.082 1 97.56 118 LEU B C 1
ATOM 2258 O O . LEU B 1 118 ? 5.332 19.016 -5.957 1 97.56 118 LEU B O 1
ATOM 2262 N N . THR B 1 119 ? 4.793 18.828 -3.824 1 97.44 119 THR B N 1
ATOM 2263 C CA . THR B 1 119 ? 6.016 19.469 -3.354 1 97.44 119 THR B CA 1
ATOM 2264 C C . THR B 1 119 ? 7.238 18.625 -3.701 1 97.44 119 THR B C 1
ATOM 2266 O O . THR B 1 119 ? 8.258 19.156 -4.137 1 97.44 119 THR B O 1
ATOM 2269 N N . ASP B 1 120 ? 7.113 17.297 -3.535 1 97.38 120 ASP B N 1
ATOM 2270 C CA . ASP B 1 120 ? 8.211 16.406 -3.889 1 97.38 120 ASP B CA 1
ATOM 2271 C C . ASP B 1 120 ? 8.523 16.484 -5.383 1 97.38 120 ASP B C 1
ATOM 2273 O O . ASP B 1 120 ? 9.695 16.484 -5.777 1 97.38 120 ASP B O 1
ATOM 2277 N N . LEU B 1 121 ? 7.523 16.562 -6.148 1 97.5 121 LEU B N 1
ATOM 2278 C CA . LEU B 1 121 ? 7.691 16.531 -7.598 1 97.5 121 LEU B CA 1
ATOM 2279 C C . LEU B 1 121 ? 8.195 17.875 -8.117 1 97.5 121 LEU B C 1
ATOM 2281 O O . LEU B 1 121 ? 9.195 17.922 -8.844 1 97.5 121 LEU B O 1
ATOM 2285 N N . TYR B 1 122 ? 7.605 18.938 -7.715 1 96.88 122 TYR B N 1
ATOM 2286 C CA . TYR B 1 122 ? 7.844 20.234 -8.359 1 96.88 122 TYR B CA 1
ATOM 2287 C C . TYR B 1 122 ? 8.703 21.125 -7.477 1 96.88 122 TYR B C 1
ATOM 2289 O O . TYR B 1 122 ? 9.422 22 -7.98 1 96.88 122 TYR B O 1
ATOM 2297 N N . GLY B 1 123 ? 8.555 20.969 -6.227 1 96 123 GLY B N 1
ATOM 2298 C CA . GLY B 1 123 ? 9.383 21.75 -5.316 1 96 123 GLY B CA 1
ATOM 2299 C C . GLY B 1 123 ? 10.797 21.203 -5.188 1 96 123 GLY B C 1
ATOM 2300 O O . GLY B 1 123 ? 11.766 21.953 -5.34 1 96 123 GLY B O 1
ATOM 2301 N N . HIS B 1 124 ? 10.867 19.953 -5.074 1 96.44 124 HIS B N 1
ATOM 2302 C CA . HIS B 1 124 ? 12.164 19.328 -4.852 1 96.44 124 HIS B CA 1
ATOM 2303 C C . HIS B 1 124 ? 12.742 18.766 -6.148 1 96.44 124 HIS B C 1
ATOM 2305 O O . HIS B 1 124 ? 13.789 18.109 -6.137 1 96.44 124 HIS B O 1
ATOM 2311 N N . GLY B 1 125 ? 12.016 18.938 -7.242 1 95.38 125 GLY B N 1
ATOM 2312 C CA . GLY B 1 125 ? 12.531 18.578 -8.547 1 95.38 125 GLY B CA 1
ATOM 2313 C C . GLY B 1 125 ? 12.422 17.094 -8.844 1 95.38 125 GLY B C 1
ATOM 2314 O O . GLY B 1 125 ? 13.125 16.562 -9.703 1 95.38 125 GLY B O 1
ATOM 2315 N N . GLY B 1 126 ? 11.531 16.422 -8.086 1 95 126 GLY B N 1
ATOM 2316 C CA . GLY B 1 126 ? 11.383 14.984 -8.258 1 95 126 GLY B CA 1
ATOM 2317 C C . GLY B 1 126 ? 10.852 14.609 -9.625 1 95 126 GLY B C 1
ATOM 2318 O O . GLY B 1 126 ? 10.992 13.461 -10.055 1 95 126 GLY B O 1
ATOM 2319 N N . ILE B 1 127 ? 10.289 15.492 -10.312 1 94.06 127 ILE B N 1
ATOM 2320 C CA . ILE B 1 127 ? 9.672 15.242 -11.609 1 94.06 127 ILE B CA 1
ATOM 2321 C C . ILE B 1 127 ? 10.742 14.844 -12.625 1 94.06 127 ILE B C 1
ATOM 2323 O O . ILE B 1 127 ? 10.445 14.164 -13.609 1 94.06 127 ILE B O 1
ATOM 2327 N N . GLU B 1 128 ? 11.961 15.227 -12.367 1 93.44 128 GLU B N 1
ATOM 2328 C CA . GLU B 1 128 ? 13.07 14.969 -13.281 1 93.44 128 GLU B CA 1
ATOM 2329 C C . GLU B 1 128 ? 13.703 13.609 -13.016 1 93.44 128 GLU B C 1
ATOM 2331 O O . GLU B 1 128 ? 14.539 13.141 -13.789 1 93.44 128 GLU B O 1
ATOM 2336 N N . HIS B 1 129 ? 13.203 13.023 -11.992 1 91.25 129 HIS B N 1
ATOM 2337 C CA . HIS B 1 129 ? 13.758 11.734 -11.602 1 91.25 129 HIS B CA 1
ATOM 2338 C C . HIS B 1 129 ? 12.734 10.617 -11.75 1 91.25 129 HIS B C 1
ATOM 2340 O O . HIS B 1 129 ? 11.703 10.625 -11.07 1 91.25 129 HIS B O 1
ATOM 2346 N N . THR B 1 130 ? 13.07 9.672 -12.477 1 87.12 130 THR B N 1
ATOM 2347 C CA . THR B 1 130 ? 12.156 8.586 -12.812 1 87.12 130 THR B CA 1
ATOM 2348 C C . THR B 1 130 ? 11.695 7.852 -11.562 1 87.12 130 THR B C 1
ATOM 2350 O O . THR B 1 130 ? 10.57 7.352 -11.508 1 87.12 130 THR B O 1
ATOM 2353 N N . GLU B 1 131 ? 12.453 7.805 -10.586 1 89.56 131 GLU B N 1
ATOM 2354 C CA . GLU B 1 131 ? 12.156 7.031 -9.383 1 89.56 131 GLU B CA 1
ATOM 2355 C C . GLU B 1 131 ? 11.133 7.75 -8.508 1 89.56 131 GLU B C 1
ATOM 2357 O O . GLU B 1 131 ? 10.445 7.117 -7.707 1 89.56 131 GLU B O 1
ATOM 2362 N N . THR B 1 132 ? 11.031 9.039 -8.625 1 93.81 132 THR B N 1
ATOM 2363 C CA . THR B 1 132 ? 10.133 9.805 -7.77 1 93.81 132 THR B CA 1
ATOM 2364 C C . THR B 1 132 ? 8.695 9.688 -8.258 1 93.81 132 THR B C 1
ATOM 2366 O O . THR B 1 132 ? 7.828 9.188 -7.531 1 93.81 132 THR B O 1
ATOM 2369 N N . LEU B 1 133 ? 8.461 10.062 -9.422 1 95.62 133 LEU B N 1
ATOM 2370 C CA . LEU B 1 133 ? 7.102 9.938 -9.945 1 95.62 133 LEU B CA 1
ATOM 2371 C C . LEU B 1 133 ? 6.734 8.477 -10.172 1 95.62 133 LEU B C 1
ATOM 2373 O O . LEU B 1 133 ? 5.684 8.016 -9.727 1 95.62 133 LEU B O 1
ATOM 2377 N N . GLY B 1 134 ? 7.695 7.746 -10.859 1 95.62 134 GLY B N 1
ATOM 2378 C CA . GLY B 1 134 ? 7.414 6.402 -11.336 1 95.62 134 GLY B CA 1
ATOM 2379 C C . GLY B 1 134 ? 6.465 6.371 -12.516 1 95.62 134 GLY B C 1
ATOM 2380 O O . GLY B 1 134 ? 6.273 7.387 -13.195 1 95.62 134 GLY B O 1
ATOM 2381 N N . LYS B 1 135 ? 6.047 5.211 -12.898 1 96.31 135 LYS B N 1
ATOM 2382 C CA . LYS B 1 135 ? 5.078 5.031 -13.969 1 96.31 135 LYS B CA 1
ATOM 2383 C C . LYS B 1 135 ? 4.148 3.855 -13.68 1 96.31 135 LYS B C 1
ATOM 2385 O O . LYS B 1 135 ? 4.602 2.777 -13.297 1 96.31 135 LYS B O 1
ATOM 2390 N N . TRP B 1 136 ? 2.893 4.129 -13.867 1 97.88 136 TRP B N 1
ATOM 2391 C CA . TRP B 1 136 ? 1.918 3.047 -13.758 1 97.88 136 TRP B CA 1
ATOM 2392 C C . TRP B 1 136 ? 2.055 2.074 -14.93 1 97.88 136 TRP B C 1
ATOM 2394 O O . TRP B 1 136 ? 2.33 2.484 -16.062 1 97.88 136 TRP B O 1
ATOM 2404 N N . PHE B 1 137 ? 1.895 0.734 -14.664 1 98.06 137 PHE B N 1
ATOM 2405 C CA . PHE B 1 137 ? 1.849 -0.344 -15.648 1 98.06 137 PHE B CA 1
ATOM 2406 C C . PHE B 1 137 ? 3.227 -0.583 -16.25 1 98.06 137 PHE B C 1
ATOM 2408 O O . PHE B 1 137 ? 3.338 -1.001 -17.406 1 98.06 137 PHE B O 1
ATOM 2415 N N . ASP B 1 138 ? 4.297 -0.232 -15.523 1 97.06 138 ASP B N 1
ATOM 2416 C CA . ASP B 1 138 ? 5.645 -0.373 -16.062 1 97.06 138 ASP B CA 1
ATOM 2417 C C . ASP B 1 138 ? 6.328 -1.624 -15.516 1 97.06 138 ASP B C 1
ATOM 2419 O O . ASP B 1 138 ? 7.465 -1.927 -15.875 1 97.06 138 ASP B O 1
ATOM 2423 N N . GLY B 1 139 ? 5.699 -2.299 -14.594 1 97.25 139 GLY B N 1
ATOM 2424 C CA . GLY B 1 139 ? 6.223 -3.541 -14.047 1 97.25 139 GLY B CA 1
ATOM 2425 C C . GLY B 1 139 ? 7.211 -3.322 -12.914 1 97.25 139 GLY B C 1
ATOM 2426 O O . GLY B 1 139 ? 7.859 -4.266 -12.461 1 97.25 139 GLY B O 1
ATOM 2427 N N . LEU B 1 140 ? 7.355 -2.057 -12.453 1 95.62 140 LEU B N 1
ATOM 2428 C CA . LEU B 1 140 ? 8.234 -1.686 -11.352 1 95.62 140 LEU B CA 1
ATOM 2429 C C . LEU B 1 140 ? 7.441 -1.041 -10.219 1 95.62 140 LEU B C 1
ATOM 2431 O O . LEU B 1 140 ? 7.137 0.153 -10.266 1 95.62 140 LEU B O 1
ATOM 2435 N N . PRO B 1 141 ? 7.141 -1.806 -9.141 1 95.31 141 PRO B N 1
ATOM 2436 C CA . PRO B 1 141 ? 6.297 -1.275 -8.062 1 95.31 141 PRO B CA 1
ATOM 2437 C C . PRO B 1 141 ? 7.086 -0.457 -7.043 1 95.31 141 PRO B C 1
ATOM 2439 O O . PRO B 1 141 ? 6.848 -0.567 -5.84 1 95.31 141 PRO B O 1
ATOM 2442 N N . THR B 1 142 ? 8 0.384 -7.512 1 94.06 142 THR B N 1
ATOM 2443 C CA . THR B 1 142 ? 8.938 1.029 -6.598 1 94.06 142 THR B CA 1
ATOM 2444 C C . THR B 1 142 ? 8.82 2.549 -6.691 1 94.06 142 THR B C 1
ATOM 2446 O O . THR B 1 142 ? 9.492 3.271 -5.953 1 94.06 142 THR B O 1
ATOM 2449 N N . GLY B 1 143 ? 8.031 3.086 -7.574 1 95.88 143 GLY B N 1
ATOM 2450 C CA . GLY B 1 143 ? 7.863 4.531 -7.633 1 95.88 143 GLY B CA 1
ATOM 2451 C C . GLY B 1 143 ? 7.301 5.117 -6.352 1 95.88 143 GLY B C 1
ATOM 2452 O O . GLY B 1 143 ? 6.363 4.566 -5.77 1 95.88 143 GLY B O 1
ATOM 2453 N N . ALA B 1 144 ? 7.855 6.207 -5.992 1 96.69 144 ALA B N 1
ATOM 2454 C CA . ALA B 1 144 ? 7.465 6.809 -4.719 1 96.69 144 ALA B CA 1
ATOM 2455 C C . ALA B 1 144 ? 6.031 7.332 -4.781 1 96.69 144 ALA B C 1
ATOM 2457 O O . ALA B 1 144 ? 5.25 7.133 -3.846 1 96.69 144 ALA B O 1
ATOM 2458 N N . ILE B 1 145 ? 5.68 7.953 -5.891 1 97.75 145 ILE B N 1
ATOM 2459 C CA . ILE B 1 145 ? 4.398 8.648 -5.941 1 97.75 145 ILE B CA 1
ATOM 2460 C C . ILE B 1 145 ? 3.34 7.742 -6.555 1 97.75 145 ILE B C 1
ATOM 2462 O O . ILE B 1 145 ? 2.379 7.355 -5.887 1 97.75 145 ILE B O 1
ATOM 2466 N N . LEU B 1 146 ? 3.604 7.246 -7.711 1 97.94 146 LEU B N 1
ATOM 2467 C CA . LEU B 1 146 ? 2.533 6.57 -8.438 1 97.94 146 LEU B CA 1
ATOM 2468 C C . LEU B 1 146 ? 2.375 5.133 -7.949 1 97.94 146 LEU B C 1
ATOM 2470 O O . LEU B 1 146 ? 1.354 4.492 -8.211 1 97.94 146 LEU B O 1
ATOM 2474 N N . ASP B 1 147 ? 3.328 4.594 -7.211 1 98 147 ASP B N 1
ATOM 2475 C CA . ASP B 1 147 ? 3.164 3.271 -6.613 1 98 147 ASP B CA 1
ATOM 2476 C C . ASP B 1 147 ? 2.939 3.373 -5.105 1 98 147 ASP B C 1
ATOM 2478 O O . ASP B 1 147 ? 1.835 3.119 -4.621 1 98 147 ASP B O 1
ATOM 2482 N N . GLN B 1 148 ? 3.932 3.848 -4.438 1 98 148 GLN B N 1
ATOM 2483 C CA . GLN B 1 148 ? 3.881 3.846 -2.98 1 98 148 GLN B CA 1
ATOM 2484 C C . GLN B 1 148 ? 2.713 4.684 -2.469 1 98 148 GLN B C 1
ATOM 2486 O O . GLN B 1 148 ? 1.897 4.203 -1.677 1 98 148 GLN B O 1
ATOM 2491 N N . ARG B 1 149 ? 2.57 5.883 -2.873 1 98.56 149 ARG B N 1
ATOM 2492 C CA . ARG B 1 149 ? 1.526 6.754 -2.344 1 98.56 149 ARG B CA 1
ATOM 2493 C C . ARG B 1 149 ? 0.148 6.309 -2.824 1 98.56 149 ARG B C 1
ATOM 2495 O O . ARG B 1 149 ? -0.855 6.539 -2.145 1 98.56 149 ARG B O 1
ATOM 2502 N N . ALA B 1 150 ? 0.143 5.645 -3.965 1 98.62 150 ALA B N 1
ATOM 2503 C CA . ALA B 1 150 ? -1.134 5.066 -4.379 1 98.62 150 ALA B CA 1
ATOM 2504 C C . ALA B 1 150 ? -1.668 4.102 -3.322 1 98.62 150 ALA B C 1
ATOM 2506 O O . ALA B 1 150 ? -2.861 4.109 -3.014 1 98.62 150 ALA B O 1
ATOM 2507 N N . PHE B 1 151 ? -0.812 3.303 -2.789 1 98.81 151 PHE B N 1
ATOM 2508 C CA . PHE B 1 151 ? -1.221 2.361 -1.753 1 98.81 151 PHE B CA 1
ATOM 2509 C C . PHE B 1 151 ? -1.622 3.096 -0.48 1 98.81 151 PHE B C 1
ATOM 2511 O O . PHE B 1 151 ? -2.543 2.674 0.223 1 98.81 151 PHE B O 1
ATOM 2518 N N . TRP B 1 152 ? -0.9 4.223 -0.178 1 98.88 152 TRP B N 1
ATOM 2519 C CA . TRP B 1 152 ? -1.325 5.035 0.957 1 98.88 152 TRP B CA 1
ATOM 2520 C C . TRP B 1 152 ? -2.758 5.52 0.771 1 98.88 152 TRP B C 1
ATOM 2522 O O . TRP B 1 152 ? -3.551 5.508 1.716 1 98.88 152 TRP B O 1
ATOM 2532 N N . MET B 1 153 ? -3.053 5.941 -0.436 1 98.88 153 MET B N 1
ATOM 2533 C CA . MET B 1 153 ? -4.383 6.465 -0.731 1 98.88 153 MET B CA 1
ATOM 2534 C C . MET B 1 153 ? -5.449 5.395 -0.52 1 98.88 153 MET B C 1
ATOM 2536 O O . MET B 1 153 ? -6.566 5.699 -0.097 1 98.88 153 MET B O 1
ATOM 2540 N N . VAL B 1 154 ? -5.109 4.148 -0.836 1 98.88 154 VAL B N 1
ATOM 2541 C CA . VAL B 1 154 ? -6.07 3.072 -0.602 1 98.88 154 VAL B CA 1
ATOM 2542 C C . VAL B 1 154 ? -6.438 3.021 0.879 1 98.88 154 VAL B C 1
ATOM 2544 O O . VAL B 1 154 ? -7.613 2.881 1.229 1 98.88 154 VAL B O 1
ATOM 2547 N N . VAL B 1 155 ? -5.453 3.158 1.703 1 98.94 155 VAL B N 1
ATOM 2548 C CA . VAL B 1 155 ? -5.664 3.137 3.146 1 98.94 155 VAL B CA 1
ATOM 2549 C C . VAL B 1 155 ? -6.535 4.32 3.561 1 98.94 155 VAL B C 1
ATOM 2551 O O . VAL B 1 155 ? -7.531 4.148 4.266 1 98.94 155 VAL B O 1
ATOM 2554 N N . PHE B 1 156 ? -6.246 5.488 3.055 1 98.94 156 PHE B N 1
ATOM 2555 C CA . PHE B 1 156 ? -6.965 6.691 3.461 1 98.94 156 PHE B CA 1
ATOM 2556 C C . PHE B 1 156 ? -8.383 6.688 2.906 1 98.94 156 PHE B C 1
ATOM 2558 O O . PHE B 1 156 ? -9.32 7.113 3.584 1 98.94 156 PHE B O 1
ATOM 2565 N N . VAL B 1 157 ? -8.523 6.246 1.694 1 98.94 157 VAL B N 1
ATOM 2566 C CA . VAL B 1 157 ? -9.867 6.18 1.114 1 98.94 157 VAL B CA 1
ATOM 2567 C C . VAL B 1 157 ? -10.711 5.172 1.885 1 98.94 157 VAL B C 1
ATOM 2569 O O . VAL B 1 157 ? -11.898 5.41 2.127 1 98.94 157 VAL B O 1
ATOM 2572 N N . THR B 1 158 ? -10.109 4.07 2.277 1 98.94 158 THR B N 1
ATOM 2573 C CA . THR B 1 158 ? -10.812 3.092 3.1 1 98.94 158 THR B CA 1
ATOM 2574 C C . THR B 1 158 ? -11.336 3.734 4.383 1 98.94 158 THR B C 1
ATOM 2576 O O . THR B 1 158 ? -12.508 3.58 4.73 1 98.94 158 THR B O 1
ATOM 2579 N N . LEU B 1 159 ? -10.531 4.516 4.988 1 98.94 159 LEU B N 1
ATOM 2580 C CA . LEU B 1 159 ? -10.898 5.133 6.258 1 98.94 159 LEU B CA 1
ATOM 2581 C C . LEU B 1 159 ? -11.898 6.262 6.043 1 98.94 159 LEU B C 1
ATOM 2583 O O . LEU B 1 159 ? -12.773 6.488 6.887 1 98.94 159 LEU B O 1
ATOM 2587 N N . ALA B 1 160 ? -11.758 6.961 4.953 1 98.81 160 ALA B N 1
ATOM 2588 C CA . ALA B 1 160 ? -12.703 8.023 4.648 1 98.81 160 ALA B CA 1
ATOM 2589 C C . ALA B 1 160 ? -14.109 7.465 4.434 1 98.81 160 ALA B C 1
ATOM 2591 O O . ALA B 1 160 ? -15.102 8.094 4.797 1 98.81 160 ALA B O 1
ATOM 2592 N N . LEU B 1 161 ? -14.156 6.285 3.887 1 98.56 161 LEU B N 1
ATOM 2593 C CA . LEU B 1 161 ? -15.453 5.727 3.533 1 98.56 161 LEU B CA 1
ATOM 2594 C C . LEU B 1 161 ? -16 4.867 4.668 1 98.56 161 LEU B C 1
ATOM 2596 O O . LEU B 1 161 ? -17.203 4.914 4.969 1 98.56 161 LEU B O 1
ATOM 2600 N N . LYS B 1 162 ? -15.125 4.156 5.414 1 97.94 162 LYS B N 1
ATOM 2601 C CA . LYS B 1 162 ? -15.594 3.139 6.348 1 97.94 162 LYS B CA 1
ATOM 2602 C C . LYS B 1 162 ? -15.492 3.631 7.789 1 97.94 162 LYS B C 1
ATOM 2604 O O . LYS B 1 162 ? -16.047 3.01 8.703 1 97.94 162 LYS B O 1
ATOM 2609 N N . GLY B 1 163 ? -14.773 4.695 7.969 1 97.62 163 GLY B N 1
ATOM 2610 C CA . GLY B 1 163 ? -14.578 5.176 9.328 1 97.62 163 GLY B CA 1
ATOM 2611 C C . GLY B 1 163 ? -13.508 4.406 10.078 1 97.62 163 GLY B C 1
ATOM 2612 O O . GLY B 1 163 ? -12.562 3.898 9.484 1 97.62 163 GLY B O 1
ATOM 2613 N N . ALA B 1 164 ? -13.664 4.32 11.359 1 97.75 164 ALA B N 1
ATOM 2614 C CA . ALA B 1 164 ? -12.562 3.898 12.227 1 97.75 164 ALA B CA 1
ATOM 2615 C C . ALA B 1 164 ? -12.656 2.408 12.539 1 97.75 164 ALA B C 1
ATOM 2617 O O . ALA B 1 164 ? -11.664 1.785 12.93 1 97.75 164 ALA B O 1
ATOM 2618 N N . GLY B 1 165 ? -13.766 1.81 12.383 1 96.19 165 GLY B N 1
ATOM 2619 C CA . GLY B 1 165 ? -13.953 0.428 12.797 1 96.19 165 GLY B CA 1
ATOM 2620 C C . GLY B 1 165 ? -14.328 0.289 14.266 1 96.19 165 GLY B C 1
ATOM 2621 O O . GLY B 1 165 ? -14.633 1.282 14.93 1 96.19 165 GLY B O 1
ATOM 2622 N N . PRO B 1 166 ? -14.359 -0.935 14.758 1 95.31 166 PRO B N 1
ATOM 2623 C CA . PRO B 1 166 ? -14.953 -1.211 16.062 1 95.31 166 PRO B CA 1
ATOM 2624 C C . PRO B 1 166 ? -14.039 -0.823 17.219 1 95.31 166 PRO B C 1
ATOM 2626 O O . PRO B 1 166 ? -14.516 -0.56 18.328 1 95.31 166 PRO B O 1
ATOM 2629 N N . LEU B 1 167 ? -12.773 -0.846 17 1 96.19 167 LEU B N 1
ATOM 2630 C CA . LEU B 1 167 ? -11.812 -0.484 18.047 1 96.19 167 LEU B CA 1
ATOM 2631 C C . LEU B 1 167 ? -11.367 0.967 17.906 1 96.19 167 LEU B C 1
ATOM 2633 O O . LEU B 1 167 ? -10.25 1.237 17.469 1 96.19 167 LEU B O 1
ATOM 2637 N N . SER B 1 168 ? -12.297 1.874 18.312 1 97.5 168 SER B N 1
ATOM 2638 C CA . SER B 1 168 ? -12.016 3.275 18.016 1 97.5 168 SER B CA 1
ATOM 2639 C C . SER B 1 168 ? -12.719 4.199 19 1 97.5 168 SER B C 1
ATOM 2641 O O . SER B 1 168 ? -13.727 3.822 19.609 1 97.5 168 SER B O 1
ATOM 2643 N N . LEU B 1 169 ? -12.234 5.391 19.203 1 96.94 169 LEU B N 1
ATOM 2644 C CA . LEU B 1 169 ? -12.891 6.402 20.031 1 96.94 169 LEU B CA 1
ATOM 2645 C C . LEU B 1 169 ? -14.172 6.895 19.359 1 96.94 169 LEU B C 1
ATOM 2647 O O . LEU B 1 169 ? -15.109 7.301 20.047 1 96.94 169 LEU B O 1
ATOM 2651 N N . ASP B 1 170 ? -14.148 6.867 18.031 1 95.31 170 ASP B N 1
ATOM 2652 C CA . ASP B 1 170 ? -15.398 7.191 17.344 1 95.31 170 ASP B CA 1
ATOM 2653 C C . ASP B 1 170 ? -16.547 6.301 17.828 1 95.31 170 ASP B C 1
ATOM 2655 O O . ASP B 1 170 ? -17.672 6.766 18.016 1 95.31 170 ASP B O 1
ATOM 2659 N N . ARG B 1 171 ? -16.25 5.02 18.031 1 92.69 171 ARG B N 1
ATOM 2660 C CA . ARG B 1 171 ? -17.25 4.074 18.484 1 92.69 171 ARG B CA 1
ATOM 2661 C C . ARG B 1 171 ? -17.703 4.398 19.906 1 92.69 171 ARG B C 1
ATOM 2663 O O . ARG B 1 171 ? -18.891 4.32 20.234 1 92.69 171 ARG B O 1
ATOM 2670 N N . VAL B 1 172 ? -16.797 4.742 20.734 1 92.31 1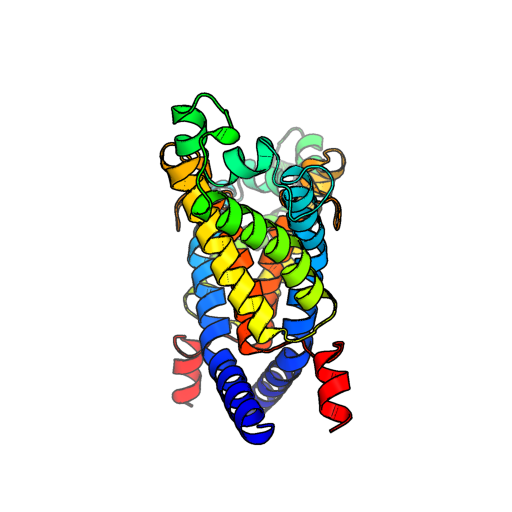72 VAL B N 1
ATOM 2671 C CA . VAL B 1 172 ? -17.078 5.062 22.125 1 92.31 172 VAL B CA 1
ATOM 2672 C C . VAL B 1 172 ? -17.984 6.289 22.188 1 92.31 172 VAL B C 1
ATOM 2674 O O . VAL B 1 172 ? -18.953 6.309 22.969 1 92.31 172 VAL B O 1
ATOM 2677 N N . LEU B 1 173 ? -17.719 7.211 21.375 1 89.56 173 LEU B N 1
ATOM 2678 C CA . LEU B 1 173 ? -18.484 8.453 21.375 1 89.56 173 LEU B CA 1
ATOM 2679 C C . LEU B 1 173 ? -19.891 8.219 20.828 1 89.56 173 LEU B C 1
ATOM 2681 O O . LEU B 1 173 ? -20.844 8.906 21.234 1 89.56 173 LEU B O 1
ATOM 2685 N N . SER B 1 174 ? -20.047 7.301 19.891 1 83.19 174 SER B N 1
ATOM 2686 C CA . SER B 1 174 ? -21.344 7.031 19.281 1 83.19 174 SER B CA 1
ATOM 2687 C C . SER B 1 174 ? -22.219 6.203 20.219 1 83.19 174 SER B C 1
ATOM 2689 O O . SER B 1 174 ? -23.453 6.277 20.141 1 83.19 174 SER B O 1
ATOM 2691 N N . LYS B 1 175 ? -21.703 5.324 20.984 1 79.94 175 LYS B N 1
ATOM 2692 C CA . LYS B 1 175 ? -22.469 4.508 21.906 1 79.94 175 LYS B CA 1
ATOM 2693 C C . LYS B 1 175 ? -23 5.352 23.062 1 79.94 175 LYS B C 1
ATOM 2695 O O . LYS B 1 175 ? -24.031 5.016 23.672 1 79.94 175 LYS B O 1
ATOM 2700 N N . ASN B 1 176 ? -22.281 6.32 23.375 1 67.5 176 ASN B N 1
ATOM 2701 C CA . ASN B 1 176 ? -22.656 7.156 24.516 1 67.5 176 ASN B CA 1
ATOM 2702 C C . ASN B 1 176 ? -23.641 8.242 24.094 1 67.5 176 ASN B C 1
ATOM 2704 O O . ASN B 1 176 ? -23.969 9.133 24.891 1 67.5 176 ASN B O 1
ATOM 2708 N N . ARG B 1 177 ? -24.172 8.164 22.938 1 53.66 177 ARG B N 1
ATOM 2709 C CA . ARG B 1 177 ? -25.234 9.086 22.562 1 53.66 177 ARG B CA 1
ATOM 2710 C C . ARG B 1 177 ? -26.594 8.391 22.578 1 53.66 177 ARG B C 1
ATOM 2712 O O . ARG B 1 177 ? -26.688 7.188 22.344 1 53.66 177 ARG B O 1
#

Sequence (354 aa):
MIALYDRIANALNASANGILPTLARFVFAATLLFYFWNSAGTKWDGTPFSPGVGGYAQIFPKAMEAVGYDISQMSIFHWAVVVAGTLAEYILPLLIVIGLFTRFAALGMIGFVTVQSLTDLYGHGGIEHTETLGKWFDGLPTGAILDQRAFWMVVFVTLALKGAGPLSLDRVLSKNRMIALYDRIANALNASANGILPTLARFVFAATLLFYFWNSAGTKWDGTPFSPGVGGYAQIFPKAMEAVGYDISQMSIFHWAVVVAGTLAEYILPLLIVIGLFTRFAALGMIGFVTVQSLTDLYGHGGIEHTETLGKWFDGLPTGAILDQRAFWMVVFVTLALKGAGPLSLDRVLSKNR

Solvent-accessible surface area (backbone atoms only — not comparable to full-atom values): 17371 Å² total; per-residue (Å²): 109,67,63,58,50,51,49,52,48,49,51,32,41,58,48,38,56,41,48,48,20,42,48,34,35,48,54,40,40,34,31,41,38,43,30,35,40,52,55,31,59,57,20,34,52,98,42,72,83,36,66,29,71,52,22,48,37,70,71,36,34,57,64,28,56,74,52,73,64,42,68,87,78,56,53,70,66,57,50,50,51,46,31,51,52,35,48,44,32,50,47,34,50,49,27,41,61,52,8,38,63,21,32,61,25,22,50,49,46,52,52,47,51,50,53,51,50,49,33,44,29,68,46,69,51,24,69,80,34,67,59,38,43,41,55,70,60,66,36,55,66,68,12,48,44,58,28,50,44,46,48,51,46,54,38,30,51,44,20,42,29,55,26,35,23,76,83,21,47,46,43,56,59,58,66,74,100,109,68,63,58,51,49,50,52,50,49,51,35,41,57,48,38,56,41,48,48,21,42,50,36,37,48,52,42,41,35,30,43,38,42,31,35,39,51,56,32,59,56,20,34,53,98,42,70,84,35,66,30,71,53,22,48,36,69,71,36,34,56,64,27,58,74,52,73,64,42,70,88,78,58,53,70,66,56,51,50,51,43,31,50,52,34,48,45,33,50,48,34,48,50,27,41,62,54,8,37,63,22,33,59,26,21,50,50,47,52,52,47,53,49,54,50,48,49,32,43,29,68,47,70,50,23,68,82,34,69,58,38,42,42,55,69,60,67,37,55,66,69,10,48,42,58,29,49,45,46,47,51,45,53,38,29,52,45,20,41,28,55,26,36,24,75,84,19,47,46,43,57,60,56,68,74,100

Foldseek 3Di:
DVVVVVVVVVVVVVVCLFPLLQVLLVVCCVPPLVVLLVLLVQQADPDLLHGDLRLLCLLAVPVCVVVVSDCVPDDPVSSVVSSVLSVLSNPLNVCSNQQHPQLVSLVSVVVSVVSSLVCVCPVVVCVVPCQAQPDPPPPDQRRNPPRVVVVVNVSSVSCNVSGNHDRHVVNVVVVVD/DVVVVVVVVVVVVVVCLFPLLQVLLVVCCVPPLVVLLVLLVQQADPDLLHGDLRLLCLLAVPVCVVVVSDCVPDDPVSSVVSSVLSVLSNPLNVCSNQQHPQLVSLVSVVVSVVSSLVCVCPVVVCVVPCQAQPDPPPPDQRRNPPRVVVVVNVSSVSCNVSGNHDRHVVNVVVVVD

Organism: NCBI:txid1655543

pLDDT: mean 96.05, std 5.92, range [53.66, 98.94]

Radius of gyration: 23.05 Å; Cα contacts (8 Å, |Δi|>4): 542; chains: 2; bounding box: 55×71×49 Å